Protein AF-A0A2G9TDK2-F1 (afdb_monomer_lite)

Secondary structure (DSSP, 8-state):
--HHHHHHHHHHHHSS-GGG----TTTTTTT-SS---SS---------TTTTHHHHHHTS----S--------------------PPP-------------------------------SPPP---PPPHHHHH-HHHHHHHHHHHHHHHHHHHHHHHHHHHHHHHHHHHHHHHHHHHHHHHHHHHHHHHHGGG-

Structure (mmCIF, N/CA/C/O backbone):
data_AF-A0A2G9TDK2-F1
#
_entry.id   AF-A0A2G9TDK2-F1
#
loop_
_atom_site.group_PDB
_atom_site.id
_atom_site.type_symbol
_atom_site.label_atom_id
_atom_site.label_alt_id
_atom_site.label_comp_id
_atom_site.label_asym_id
_atom_site.label_entity_id
_atom_site.label_seq_id
_atom_site.pdbx_PDB_ins_code
_atom_site.Cartn_x
_atom_site.Cartn_y
_atom_site.Cartn_z
_atom_site.occupancy
_atom_site.B_iso_or_equiv
_atom_site.auth_seq_id
_atom_site.auth_comp_id
_atom_site.auth_asym_id
_atom_site.auth_atom_id
_atom_site.pdbx_PDB_model_num
ATOM 1 N N . MET A 1 1 ? 17.278 -33.215 12.921 1.00 61.66 1 MET A N 1
ATOM 2 C CA . MET A 1 1 ? 17.647 -31.830 13.248 1.00 61.66 1 MET A CA 1
ATOM 3 C C . MET A 1 1 ? 16.381 -31.135 13.660 1.00 61.66 1 MET A C 1
ATOM 5 O O . MET A 1 1 ? 15.443 -31.103 12.868 1.00 61.66 1 MET A O 1
ATOM 9 N N . ASN A 1 2 ? 16.331 -30.751 14.929 1.00 80.62 2 ASN A N 1
ATOM 10 C CA . ASN A 1 2 ? 15.203 -30.042 15.501 1.00 80.62 2 ASN A CA 1
ATOM 11 C C . ASN A 1 2 ? 15.317 -28.558 15.130 1.00 80.62 2 ASN A C 1
ATOM 13 O O . ASN A 1 2 ? 16.418 -28.082 14.853 1.00 80.62 2 ASN A O 1
ATOM 17 N N . ILE A 1 3 ? 14.205 -27.829 15.059 1.00 77.19 3 ILE A N 1
ATOM 18 C CA . ILE A 1 3 ? 14.258 -26.407 14.680 1.00 77.19 3 ILE A CA 1
ATOM 19 C C . ILE A 1 3 ? 14.944 -25.569 15.769 1.00 77.19 3 ILE A C 1
ATOM 21 O O . ILE A 1 3 ? 15.615 -24.587 15.477 1.00 77.19 3 ILE A O 1
ATOM 25 N N . GLU A 1 4 ? 14.849 -26.031 17.006 1.00 79.25 4 GLU A N 1
ATOM 26 C CA . GLU A 1 4 ? 15.468 -25.477 18.199 1.00 79.25 4 GLU A CA 1
ATOM 27 C C . GLU A 1 4 ? 17.000 -25.555 18.126 1.00 79.25 4 GLU A C 1
ATOM 29 O O . GLU A 1 4 ? 17.658 -24.573 18.457 1.00 79.25 4 GLU A O 1
ATOM 34 N N . ASP A 1 5 ? 17.556 -26.646 17.581 1.00 81.44 5 ASP A N 1
ATOM 35 C CA . ASP A 1 5 ? 19.008 -26.802 17.392 1.00 81.44 5 ASP A CA 1
ATOM 36 C C . ASP A 1 5 ? 19.559 -25.700 16.460 1.00 81.44 5 ASP A C 1
ATOM 38 O O . ASP A 1 5 ? 20.612 -25.119 16.705 1.00 81.44 5 ASP A O 1
ATOM 42 N N . TYR A 1 6 ? 18.813 -25.353 15.402 1.00 79.19 6 TYR A N 1
ATOM 43 C CA . TYR A 1 6 ? 19.210 -24.293 14.467 1.00 79.19 6 TYR A CA 1
ATOM 44 C C . TYR A 1 6 ? 19.127 -22.891 15.077 1.00 79.19 6 TYR A C 1
ATOM 46 O O . TYR A 1 6 ? 19.926 -22.020 14.733 1.00 79.19 6 TYR A O 1
ATOM 54 N N . LEU A 1 7 ? 18.150 -22.647 15.952 1.00 79.00 7 LEU A N 1
ATOM 55 C CA . LEU A 1 7 ? 17.989 -21.350 16.612 1.00 79.00 7 LEU A CA 1
ATOM 56 C C . LEU A 1 7 ? 19.078 -21.121 17.668 1.00 79.00 7 LEU A C 1
ATOM 58 O O . LEU A 1 7 ? 19.575 -19.998 17.797 1.00 79.00 7 LEU A O 1
ATOM 62 N N . GLU A 1 8 ? 19.498 -22.178 18.367 1.00 80.06 8 GLU A N 1
ATOM 63 C CA . GLU A 1 8 ? 20.654 -22.135 19.267 1.00 80.06 8 GLU A CA 1
ATOM 64 C C . GLU A 1 8 ? 21.953 -21.846 18.505 1.00 80.06 8 GLU A C 1
ATOM 66 O O . GLU A 1 8 ? 22.705 -20.958 18.911 1.00 80.06 8 GLU A O 1
ATOM 71 N N . ASP A 1 9 ? 22.177 -22.497 17.360 1.00 79.19 9 ASP A N 1
ATOM 72 C CA . ASP A 1 9 ? 23.354 -22.252 16.518 1.00 79.19 9 ASP A CA 1
ATOM 73 C C . ASP A 1 9 ? 23.420 -20.799 16.020 1.00 79.19 9 ASP A C 1
ATOM 75 O O . ASP A 1 9 ? 24.478 -20.166 16.064 1.00 79.19 9 ASP A O 1
ATOM 79 N N . ILE A 1 10 ? 22.287 -20.237 15.585 1.00 74.88 10 ILE A N 1
ATOM 80 C CA . ILE A 1 10 ? 22.207 -18.838 15.138 1.00 74.88 10 ILE A CA 1
ATOM 81 C C . ILE A 1 10 ? 22.514 -17.889 16.298 1.00 74.88 10 ILE A C 1
ATOM 83 O O . ILE A 1 10 ? 23.330 -16.983 16.136 1.00 74.88 10 ILE A O 1
ATOM 87 N N . THR A 1 11 ? 21.922 -18.126 17.471 1.00 77.50 11 THR A N 1
ATOM 88 C CA . THR A 1 11 ? 22.160 -17.310 18.672 1.00 77.50 11 THR A CA 1
ATOM 89 C C . THR A 1 11 ? 23.627 -17.376 19.103 1.00 77.50 11 THR A C 1
ATOM 91 O O . THR A 1 11 ? 24.217 -16.359 19.464 1.00 77.50 11 THR A O 1
ATOM 94 N N . HIS A 1 12 ? 24.256 -18.551 19.009 1.00 75.38 12 HIS A N 1
ATOM 95 C CA . HIS A 1 12 ? 25.675 -18.738 19.308 1.00 75.38 12 HIS A CA 1
ATOM 96 C C . HIS A 1 12 ? 26.589 -18.052 18.274 1.00 75.38 12 HIS A C 1
ATOM 98 O O . HIS A 1 12 ? 27.653 -17.543 18.624 1.00 75.38 12 HIS A O 1
ATOM 104 N N . MET A 1 13 ? 26.184 -18.012 17.001 1.00 74.94 13 MET A N 1
ATOM 105 C CA . MET A 1 13 ? 26.937 -17.369 15.918 1.00 74.94 13 MET A CA 1
ATOM 106 C C . MET A 1 13 ? 26.855 -15.838 15.944 1.00 74.94 13 MET A C 1
ATOM 108 O O . MET A 1 13 ? 27.848 -15.176 15.642 1.00 74.94 13 MET A O 1
ATOM 112 N N . THR A 1 14 ? 25.692 -15.267 16.267 1.00 70.19 14 THR A N 1
ATOM 113 C CA . THR A 1 14 ? 25.457 -13.813 16.209 1.00 70.19 14 THR A CA 1
ATOM 114 C C . THR A 1 14 ? 25.567 -13.128 17.570 1.00 70.19 14 THR A C 1
ATOM 116 O O . THR A 1 14 ? 25.811 -11.924 17.620 1.00 70.19 14 THR A O 1
ATOM 119 N N . GLY A 1 15 ? 25.412 -13.873 18.669 1.00 70.94 15 GLY A N 1
ATOM 120 C CA . GLY A 1 15 ? 25.415 -13.344 20.034 1.00 70.94 15 GLY A CA 1
ATOM 121 C C . GLY A 1 15 ? 24.166 -12.532 20.398 1.00 70.94 15 GLY A C 1
ATOM 122 O O . GLY A 1 15 ? 24.168 -11.871 21.435 1.00 70.94 15 GLY A O 1
ATOM 123 N N . VAL A 1 16 ? 23.122 -12.560 19.563 1.00 66.81 16 VAL A N 1
ATOM 124 C CA . VAL A 1 16 ? 21.871 -11.810 19.755 1.00 66.81 16 VAL A CA 1
ATOM 125 C C . VAL A 1 16 ? 20.707 -12.802 19.893 1.00 66.81 16 VAL A C 1
ATOM 127 O O . VAL A 1 16 ? 20.589 -13.688 19.041 1.00 66.81 16 VAL A O 1
ATOM 130 N N . PRO A 1 17 ? 19.860 -12.692 20.939 1.00 74.31 17 PRO A N 1
ATOM 131 C CA . PRO A 1 17 ? 18.667 -13.523 21.094 1.00 74.31 17 PRO A CA 1
ATOM 132 C C . PRO A 1 17 ? 17.735 -13.401 19.888 1.00 74.31 17 PRO A C 1
ATOM 134 O O . PRO A 1 17 ? 17.546 -12.310 19.357 1.00 74.31 17 PRO A O 1
ATOM 137 N N . VAL A 1 18 ? 17.114 -14.510 19.480 1.00 64.75 18 VAL A N 1
ATOM 138 C CA . VAL A 1 18 ? 16.220 -14.552 18.307 1.00 64.75 18 VAL A CA 1
ATOM 139 C C . VAL A 1 18 ? 15.058 -13.559 18.423 1.00 64.75 18 VAL A C 1
ATOM 141 O O . VAL A 1 18 ? 14.663 -12.968 17.421 1.00 64.75 18 VAL A O 1
ATOM 144 N N . ASP A 1 19 ? 14.556 -13.338 19.639 1.00 68.75 19 ASP A N 1
ATOM 145 C CA . ASP A 1 19 ? 13.444 -12.420 19.917 1.00 68.75 19 ASP A CA 1
ATOM 146 C C . ASP A 1 19 ? 13.827 -10.932 19.785 1.00 68.75 19 ASP A C 1
ATOM 148 O O . ASP A 1 19 ? 12.946 -10.089 19.632 1.00 68.75 19 ASP A O 1
ATOM 152 N N . ASP A 1 20 ? 15.129 -10.621 19.787 1.00 64.06 20 ASP A N 1
ATOM 153 C CA . ASP A 1 20 ? 15.682 -9.264 19.678 1.00 64.06 20 ASP A CA 1
ATOM 154 C C . ASP A 1 20 ? 16.264 -8.972 18.278 1.00 64.06 20 ASP A C 1
ATOM 156 O O . ASP A 1 20 ? 16.878 -7.926 18.059 1.00 64.06 20 ASP A O 1
ATOM 160 N N . LEU A 1 21 ? 16.098 -9.888 17.315 1.00 62.97 21 LEU A N 1
ATOM 161 C CA . LEU A 1 21 ? 16.519 -9.681 15.928 1.00 62.97 21 LEU A CA 1
ATOM 162 C C . LEU A 1 21 ? 15.531 -8.757 15.204 1.00 62.97 21 LEU A C 1
ATOM 164 O O . LEU A 1 21 ? 14.591 -9.212 14.549 1.00 62.97 21 LEU A O 1
ATOM 168 N N . ASP A 1 22 ? 15.771 -7.450 15.287 1.00 59.44 22 ASP A N 1
ATOM 169 C CA . ASP A 1 22 ? 15.071 -6.468 14.466 1.00 59.44 22 ASP A CA 1
ATOM 170 C C . ASP A 1 22 ? 15.621 -6.528 13.029 1.00 59.44 22 ASP A C 1
ATOM 172 O O . ASP A 1 22 ? 16.749 -6.132 12.735 1.00 59.44 22 ASP A O 1
ATOM 176 N N . LEU A 1 23 ? 14.839 -7.090 12.103 1.00 62.84 23 LEU A N 1
ATOM 177 C CA . LEU A 1 23 ? 15.222 -7.279 10.695 1.00 62.84 23 LEU A CA 1
ATOM 178 C C . LEU A 1 23 ? 15.078 -5.993 9.865 1.00 62.84 23 LEU A C 1
ATOM 180 O O . LEU A 1 23 ? 14.775 -6.038 8.668 1.00 62.84 23 LEU A O 1
ATOM 184 N N . ASP A 1 24 ? 15.289 -4.841 10.488 1.00 57.72 24 ASP A N 1
ATOM 185 C CA . ASP A 1 24 ? 15.335 -3.564 9.803 1.00 57.72 24 ASP A CA 1
ATOM 186 C C . ASP A 1 24 ? 16.654 -3.418 9.023 1.00 57.72 24 ASP A C 1
ATOM 188 O O . ASP A 1 24 ? 17.735 -3.820 9.464 1.00 57.72 24 ASP A O 1
ATOM 192 N N . ASP A 1 25 ? 16.576 -2.801 7.837 1.00 53.41 25 ASP A N 1
ATOM 193 C CA . ASP A 1 25 ? 17.678 -2.693 6.864 1.00 53.41 25 ASP A CA 1
ATOM 194 C C . ASP A 1 25 ? 18.983 -2.098 7.455 1.00 53.41 25 ASP A C 1
ATOM 196 O O . ASP A 1 25 ? 20.064 -2.310 6.904 1.00 53.41 25 ASP A O 1
ATOM 200 N N . MET A 1 26 ? 18.910 -1.363 8.576 1.00 53.25 26 MET A N 1
ATOM 201 C CA . MET A 1 26 ? 20.081 -0.843 9.298 1.00 53.25 26 MET A CA 1
ATOM 202 C C . MET A 1 26 ? 20.797 -1.883 10.172 1.00 53.25 26 MET A C 1
ATOM 204 O O . MET A 1 26 ? 22.015 -1.803 10.328 1.00 53.25 26 MET A O 1
ATOM 208 N N . GLU A 1 27 ? 20.080 -2.827 10.781 1.00 58.53 27 GLU A N 1
ATOM 209 C CA . GLU A 1 27 ? 20.669 -3.846 11.660 1.00 58.53 27 GLU A CA 1
ATOM 210 C C . GLU A 1 27 ? 21.210 -5.027 10.852 1.00 58.53 27 GLU A C 1
ATOM 212 O O . GLU A 1 27 ? 22.294 -5.536 11.140 1.00 58.53 27 GLU A O 1
ATOM 217 N N . LEU A 1 28 ? 20.565 -5.335 9.723 1.00 58.84 28 LEU A N 1
ATOM 218 C CA . LEU A 1 28 ? 21.108 -6.235 8.703 1.00 58.84 28 LEU A CA 1
ATOM 219 C C . LEU A 1 28 ? 22.509 -5.800 8.230 1.00 58.84 28 LEU A C 1
ATOM 221 O O . LEU A 1 28 ? 23.346 -6.630 7.870 1.00 58.84 28 LEU A O 1
ATOM 225 N N . GLN A 1 29 ? 22.783 -4.492 8.277 1.00 57.12 29 GLN A N 1
ATOM 226 C CA . GLN A 1 29 ? 24.085 -3.911 7.967 1.00 57.12 29 GLN A CA 1
ATOM 227 C C . GLN A 1 29 ? 25.129 -4.160 9.073 1.00 57.12 29 GLN A C 1
ATOM 229 O O . GLN A 1 29 ? 26.312 -4.269 8.762 1.00 57.12 29 GLN A O 1
ATOM 234 N N . LYS A 1 30 ? 24.712 -4.309 10.341 1.00 54.62 30 LYS A N 1
ATOM 235 C CA . LYS A 1 30 ? 25.595 -4.675 11.467 1.00 54.62 30 LYS A CA 1
ATOM 236 C C . LYS A 1 30 ? 25.974 -6.154 11.456 1.00 54.62 30 LYS A C 1
ATOM 238 O O . LYS A 1 30 ? 27.065 -6.496 11.903 1.00 54.62 30 LYS A O 1
ATOM 243 N N . CYS A 1 31 ? 25.111 -7.025 10.930 1.00 53.31 31 CYS A N 1
ATOM 244 C CA . CYS A 1 31 ? 25.383 -8.461 10.855 1.00 53.31 31 CYS A CA 1
ATOM 245 C C . CYS A 1 31 ? 26.484 -8.838 9.849 1.00 53.31 31 CYS A C 1
ATOM 247 O O . CYS A 1 31 ? 26.827 -10.010 9.783 1.00 53.31 31 CYS A O 1
ATOM 249 N N . ASN A 1 32 ? 27.056 -7.896 9.084 1.00 53.09 32 ASN A N 1
ATOM 250 C CA . ASN A 1 32 ? 28.293 -8.062 8.301 1.00 53.09 32 ASN A CA 1
ATOM 251 C C . ASN A 1 32 ? 28.411 -9.358 7.456 1.00 53.09 32 ASN A C 1
ATOM 253 O O . ASN A 1 32 ? 29.514 -9.774 7.109 1.00 53.09 32 ASN A O 1
ATOM 257 N N . ILE A 1 33 ? 27.288 -9.972 7.060 1.00 56.31 33 ILE A N 1
ATOM 258 C CA . ILE A 1 33 ? 27.261 -11.235 6.296 1.00 56.31 33 ILE A CA 1
ATOM 259 C C . ILE A 1 33 ? 27.644 -10.996 4.820 1.00 56.31 33 ILE A C 1
ATOM 261 O O . ILE A 1 33 ? 27.993 -11.927 4.102 1.00 56.31 33 ILE A O 1
ATOM 265 N N . LEU A 1 34 ? 27.625 -9.739 4.355 1.00 48.78 34 LEU A N 1
ATOM 266 C CA . LEU A 1 34 ? 27.818 -9.381 2.941 1.00 48.78 34 LEU A CA 1
ATOM 267 C C . LEU A 1 34 ? 29.028 -8.486 2.638 1.00 48.78 34 LEU A C 1
ATOM 269 O O . LEU A 1 34 ? 29.342 -8.307 1.465 1.00 48.78 34 LEU A O 1
ATOM 273 N N . TYR A 1 35 ? 29.728 -7.947 3.642 1.00 46.06 35 TYR A N 1
ATOM 274 C CA . TYR A 1 35 ? 30.826 -6.995 3.412 1.00 46.06 35 TYR A CA 1
ATOM 275 C C . TYR A 1 35 ? 32.014 -7.213 4.355 1.00 46.06 35 TYR A C 1
ATOM 277 O O . TYR A 1 35 ? 32.433 -6.309 5.071 1.00 46.06 35 TYR A O 1
ATOM 285 N N . ASN A 1 36 ? 32.607 -8.407 4.319 1.00 42.12 36 ASN A N 1
ATOM 286 C CA . ASN A 1 36 ? 34.011 -8.561 4.699 1.00 42.12 36 ASN A CA 1
ATOM 287 C C . ASN A 1 36 ? 34.890 -8.418 3.448 1.00 42.12 36 ASN A C 1
ATOM 289 O O . ASN A 1 36 ? 35.400 -9.393 2.900 1.00 42.12 36 ASN A O 1
ATOM 293 N N . GLU A 1 37 ? 35.099 -7.176 3.009 1.00 51.28 37 GLU A N 1
ATOM 294 C CA . GLU A 1 37 ? 36.284 -6.833 2.222 1.00 51.28 37 GLU A CA 1
ATOM 295 C C . GLU A 1 37 ? 37.466 -6.691 3.188 1.00 51.28 37 GLU A C 1
ATOM 297 O O . GLU A 1 37 ? 37.658 -5.657 3.822 1.00 51.28 37 GLU A O 1
ATOM 302 N N . GLY A 1 38 ? 38.265 -7.751 3.312 1.00 49.81 38 GLY A N 1
ATOM 303 C CA . GLY A 1 38 ? 39.604 -7.643 3.891 1.00 49.81 38 GLY A CA 1
ATOM 304 C C . GLY A 1 38 ? 39.876 -8.527 5.101 1.00 49.81 38 GLY A C 1
ATOM 305 O O . GLY A 1 38 ? 40.077 -8.019 6.199 1.00 49.81 38 GLY A O 1
ATOM 306 N N . LYS A 1 39 ? 39.962 -9.843 4.876 1.00 47.41 39 LYS A N 1
ATOM 307 C CA . LYS A 1 39 ? 40.988 -10.771 5.408 1.00 47.41 39 LYS A CA 1
ATOM 308 C C . LYS A 1 39 ? 40.459 -12.198 5.304 1.00 47.41 39 LYS A C 1
ATOM 310 O O . LYS A 1 39 ? 39.546 -12.575 6.024 1.00 47.41 39 LYS A O 1
ATOM 315 N N . GLY A 1 40 ? 41.085 -12.998 4.451 1.00 40.62 40 GLY A N 1
ATOM 316 C CA . GLY A 1 40 ? 40.824 -14.432 4.380 1.00 40.62 40 GLY A CA 1
ATOM 317 C C . GLY A 1 40 ? 40.761 -14.900 2.942 1.00 40.62 40 GLY A C 1
ATOM 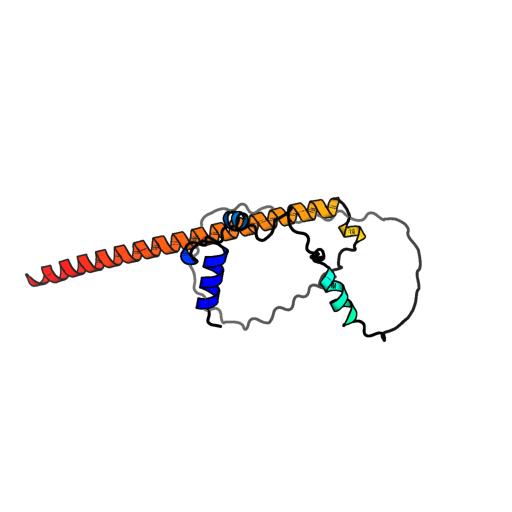318 O O . GLY A 1 40 ? 39.745 -14.765 2.274 1.00 40.62 40 GLY A O 1
ATOM 319 N N . ALA A 1 41 ? 41.883 -15.419 2.464 1.00 47.25 41 ALA A N 1
ATOM 320 C CA . ALA A 1 41 ? 42.007 -16.050 1.170 1.00 47.25 41 ALA A CA 1
ATOM 321 C C . ALA A 1 41 ? 41.137 -17.313 1.114 1.00 47.25 41 ALA A C 1
ATOM 323 O O . ALA A 1 41 ? 41.553 -18.359 1.592 1.00 47.25 41 ALA A O 1
ATOM 324 N N . HIS A 1 42 ? 39.960 -17.227 0.506 1.00 42.84 42 HIS A N 1
ATOM 325 C CA . HIS A 1 42 ? 39.311 -18.373 -0.116 1.00 42.84 42 HIS A CA 1
ATOM 326 C C . HIS A 1 42 ? 38.618 -17.897 -1.388 1.00 42.84 42 HIS A C 1
ATOM 328 O O . HIS A 1 42 ? 37.812 -16.972 -1.351 1.00 42.84 42 HIS A O 1
ATOM 334 N N . ASN A 1 43 ? 38.996 -18.517 -2.509 1.00 47.16 43 ASN A N 1
ATOM 335 C CA . ASN A 1 43 ? 38.341 -18.414 -3.808 1.00 47.16 43 ASN A CA 1
ATOM 336 C C . ASN A 1 43 ? 36.837 -18.671 -3.647 1.00 47.16 43 ASN A C 1
ATOM 338 O O . ASN A 1 43 ? 36.398 -19.817 -3.693 1.00 47.16 43 ASN A O 1
ATOM 342 N N . TYR A 1 44 ? 36.056 -17.615 -3.466 1.00 43.50 44 TYR A N 1
ATOM 343 C CA . TYR A 1 44 ? 34.673 -17.619 -3.895 1.00 43.50 44 TYR A CA 1
ATOM 344 C C . TYR A 1 44 ? 34.683 -17.003 -5.281 1.00 43.50 44 TYR A C 1
ATOM 346 O O . TYR A 1 44 ? 34.970 -15.815 -5.436 1.00 43.50 44 TYR A O 1
ATOM 354 N N . ASP A 1 45 ? 34.448 -17.854 -6.280 1.00 47.62 45 ASP A N 1
ATOM 355 C CA . ASP A 1 45 ? 34.059 -17.421 -7.613 1.00 47.62 45 ASP A CA 1
ATOM 356 C C . ASP A 1 45 ? 33.068 -16.271 -7.463 1.00 47.62 45 ASP A C 1
ATOM 358 O O . ASP A 1 45 ? 32.053 -16.393 -6.770 1.00 47.62 45 ASP A O 1
ATOM 362 N N . ALA A 1 46 ? 33.417 -15.130 -8.054 1.00 51.19 46 ALA A N 1
ATOM 363 C CA . ALA A 1 46 ? 32.568 -13.959 -8.085 1.00 51.19 46 ALA A CA 1
ATOM 364 C C . ALA A 1 46 ? 31.186 -14.402 -8.571 1.00 51.19 46 ALA A C 1
ATOM 366 O O . ALA A 1 46 ? 31.041 -14.838 -9.713 1.00 51.19 46 ALA A O 1
ATOM 367 N N . TYR A 1 47 ? 30.192 -14.345 -7.685 1.00 55.53 47 TYR A N 1
ATOM 368 C CA . TYR A 1 47 ? 28.824 -14.693 -8.025 1.00 55.53 47 TYR A CA 1
ATOM 369 C C . TYR A 1 47 ? 28.352 -13.735 -9.121 1.00 55.53 47 TYR A C 1
ATOM 371 O O . TYR A 1 47 ? 28.017 -12.579 -8.854 1.00 55.53 47 TYR A O 1
ATOM 379 N N . ASP A 1 48 ? 28.391 -14.206 -10.366 1.00 64.44 48 ASP A N 1
ATOM 380 C CA . ASP A 1 48 ? 27.836 -13.507 -11.512 1.00 64.44 48 ASP A CA 1
ATOM 381 C C . ASP A 1 48 ? 26.319 -13.757 -11.520 1.00 64.44 48 ASP A C 1
ATOM 383 O O . ASP A 1 48 ? 25.883 -14.883 -11.787 1.00 64.44 48 ASP A O 1
ATOM 387 N N . PRO A 1 49 ? 25.483 -12.732 -11.264 1.00 58.81 49 PRO A N 1
ATOM 388 C CA . PRO A 1 49 ? 24.029 -12.873 -11.269 1.00 58.81 49 PRO A CA 1
ATOM 389 C C . PRO A 1 49 ? 23.449 -13.263 -12.644 1.00 58.81 49 PRO A C 1
ATOM 391 O O . PRO A 1 49 ? 22.240 -13.479 -12.749 1.00 58.81 49 PRO A O 1
ATOM 394 N N . PHE A 1 50 ? 24.276 -13.374 -13.692 1.00 57.03 50 PHE A N 1
ATOM 395 C CA . PHE A 1 50 ? 23.902 -13.878 -15.014 1.00 57.03 50 PHE A CA 1
ATOM 396 C C . PHE A 1 50 ? 24.424 -15.291 -15.334 1.00 57.03 50 PHE A C 1
ATOM 398 O O . PHE A 1 50 ? 24.046 -15.830 -16.378 1.00 57.03 50 PHE A O 1
ATOM 405 N N . ALA A 1 51 ? 25.193 -15.944 -14.454 1.00 60.47 51 ALA A N 1
ATOM 406 C CA . ALA A 1 51 ? 25.747 -17.284 -14.704 1.00 60.47 51 ALA A CA 1
ATOM 407 C C . ALA A 1 51 ? 24.670 -18.368 -14.917 1.00 60.47 51 ALA A C 1
ATOM 409 O O . ALA A 1 51 ? 24.889 -19.355 -15.616 1.00 60.47 51 ALA A O 1
ATOM 410 N N . HIS A 1 52 ? 23.462 -18.165 -14.385 1.00 51.56 52 HIS A N 1
ATOM 411 C CA . HIS A 1 52 ? 22.333 -19.083 -14.573 1.00 51.56 52 HIS A CA 1
ATOM 412 C C . HIS A 1 52 ? 21.653 -18.966 -15.950 1.00 51.56 52 HIS A C 1
ATOM 414 O O . HIS A 1 52 ? 20.766 -19.758 -16.265 1.00 51.56 52 HIS A O 1
ATOM 420 N N . SER A 1 53 ? 22.044 -17.993 -16.782 1.00 53.31 53 SER A N 1
ATOM 421 C CA . SER A 1 53 ? 21.444 -17.800 -18.109 1.00 53.31 53 SER A CA 1
ATOM 422 C C . SER A 1 53 ? 21.927 -18.821 -19.147 1.00 53.31 53 SER A C 1
ATOM 424 O O . SER A 1 53 ? 21.147 -19.221 -20.009 1.00 53.31 53 SER A O 1
ATOM 426 N N . GLU A 1 54 ? 23.160 -19.316 -19.024 1.00 52.09 54 GLU A N 1
ATOM 427 C CA . GLU A 1 54 ? 23.754 -20.301 -19.942 1.00 52.09 54 GLU A CA 1
ATOM 428 C C . GLU A 1 54 ? 23.032 -21.661 -19.890 1.00 52.09 54 GLU A C 1
ATOM 430 O O . GLU A 1 54 ? 22.863 -22.324 -20.915 1.00 52.09 54 GLU A O 1
ATOM 435 N N . LEU A 1 55 ? 22.535 -22.064 -18.714 1.00 51.25 55 LEU A N 1
ATOM 436 C CA . LEU A 1 55 ? 21.817 -23.334 -18.542 1.00 51.25 55 LEU A CA 1
ATOM 437 C C . LEU A 1 55 ? 20.411 -23.298 -19.164 1.00 51.25 55 LEU A C 1
ATOM 439 O O . LEU A 1 55 ? 19.965 -24.291 -19.730 1.00 51.25 55 LEU A O 1
ATOM 443 N N . ILE A 1 56 ? 19.751 -22.136 -19.145 1.00 50.84 56 ILE A N 1
ATOM 444 C CA . ILE A 1 56 ? 18.400 -21.954 -19.703 1.00 50.84 56 ILE A CA 1
ATOM 445 C C . ILE A 1 56 ? 18.433 -21.880 -21.239 1.00 50.84 56 ILE A C 1
ATOM 447 O O . ILE A 1 56 ? 17.504 -22.335 -21.903 1.00 50.84 56 ILE A O 1
ATOM 451 N N . VAL A 1 57 ? 19.510 -21.347 -21.828 1.00 49.72 57 VAL A N 1
ATOM 452 C CA . VAL A 1 57 ? 19.658 -21.267 -23.294 1.00 49.72 57 VAL A CA 1
ATOM 453 C C . VAL A 1 57 ? 19.934 -22.643 -23.913 1.00 49.72 57 VAL A C 1
ATOM 455 O O . VAL A 1 57 ? 19.553 -22.887 -25.058 1.00 49.72 57 VAL A O 1
ATOM 458 N N . ARG A 1 58 ? 20.534 -23.575 -23.161 1.00 49.62 58 ARG A N 1
ATOM 459 C CA . ARG A 1 58 ? 20.874 -24.913 -23.669 1.00 49.62 58 ARG A CA 1
ATOM 460 C C . ARG A 1 58 ? 19.687 -25.877 -23.759 1.00 49.62 58 ARG A C 1
ATOM 462 O O . ARG A 1 58 ? 19.747 -26.805 -24.557 1.00 49.62 58 ARG A O 1
ATOM 469 N N . GLU A 1 59 ? 18.614 -25.649 -23.003 1.00 47.66 59 GLU A N 1
ATOM 470 C CA . GLU A 1 59 ? 17.473 -26.578 -22.915 1.00 47.66 59 GLU A CA 1
ATOM 471 C C . GLU A 1 59 ? 16.306 -26.234 -23.872 1.00 47.66 59 GLU A C 1
ATOM 473 O O . GLU A 1 59 ? 15.349 -26.995 -23.978 1.00 47.66 59 GLU A O 1
ATOM 478 N N . GLN A 1 60 ? 16.379 -25.121 -24.623 1.00 48.72 60 GLN A N 1
ATOM 479 C CA . GLN A 1 60 ? 15.299 -24.670 -25.529 1.00 48.72 60 GLN A CA 1
ATOM 480 C C . GLN A 1 60 ? 15.670 -24.550 -27.017 1.00 48.72 60 GLN A C 1
ATOM 482 O O . GLN A 1 60 ? 14.894 -24.001 -27.802 1.00 48.72 60 GLN A O 1
ATOM 487 N N . LEU A 1 61 ? 16.811 -25.084 -27.455 1.00 41.75 61 LEU A N 1
ATOM 488 C CA . LEU A 1 61 ? 17.143 -25.132 -28.883 1.00 41.75 61 LEU A CA 1
ATOM 489 C C . LEU A 1 61 ? 16.753 -26.486 -29.480 1.00 41.75 61 LEU A C 1
ATOM 491 O O . LEU A 1 61 ? 17.543 -27.422 -29.519 1.00 41.75 61 LEU A O 1
ATOM 495 N N . ASN A 1 62 ? 15.515 -26.553 -29.966 1.00 41.97 62 ASN A N 1
ATOM 496 C CA . ASN A 1 62 ? 15.068 -27.562 -30.922 1.00 41.97 62 ASN A CA 1
ATOM 497 C C . ASN A 1 62 ? 15.606 -27.146 -32.312 1.00 41.97 62 ASN A C 1
ATOM 499 O O . ASN A 1 62 ? 15.172 -26.106 -32.819 1.00 41.97 62 ASN A O 1
ATOM 503 N N . PRO A 1 63 ? 16.572 -27.857 -32.925 1.00 46.44 63 PRO A N 1
ATOM 504 C CA . PRO A 1 63 ? 17.320 -27.353 -34.073 1.00 46.44 63 PRO A CA 1
ATOM 505 C C . PRO A 1 63 ? 16.716 -27.799 -35.411 1.00 46.44 63 PRO A C 1
ATOM 507 O O . PRO A 1 63 ? 17.458 -28.137 -36.319 1.00 46.44 63 PRO A O 1
ATOM 510 N N . ASP A 1 64 ? 15.390 -27.795 -35.552 1.00 42.78 64 ASP A N 1
ATOM 511 C CA . ASP A 1 64 ? 14.723 -28.149 -36.812 1.00 42.78 64 ASP A CA 1
ATOM 512 C C . ASP A 1 64 ? 13.460 -27.306 -37.010 1.00 42.78 64 ASP A C 1
ATOM 514 O O . ASP A 1 64 ? 12.333 -27.754 -36.803 1.00 42.78 64 ASP A O 1
ATOM 518 N N . ALA A 1 65 ? 13.651 -26.042 -37.394 1.00 37.00 65 ALA A N 1
ATOM 519 C CA . ALA A 1 65 ? 12.576 -25.229 -37.949 1.00 37.00 65 ALA A CA 1
ATOM 520 C C . ALA A 1 65 ? 13.104 -24.092 -38.845 1.00 37.00 65 ALA A C 1
ATOM 522 O O . ALA A 1 65 ? 13.101 -22.921 -38.478 1.00 37.00 65 ALA A O 1
ATOM 523 N N . TYR A 1 66 ? 13.500 -24.494 -40.053 1.00 38.53 66 TYR A N 1
ATOM 524 C CA . TYR A 1 66 ? 13.296 -23.775 -41.318 1.00 38.53 66 TYR A CA 1
ATOM 525 C C . TYR A 1 66 ? 14.102 -22.484 -41.565 1.00 38.53 66 TYR A C 1
ATOM 527 O O . TYR A 1 66 ? 13.732 -21.367 -41.208 1.00 38.53 66 TYR A O 1
ATOM 535 N N . LEU A 1 67 ? 15.170 -22.681 -42.346 1.00 42.72 67 LEU A N 1
ATOM 536 C CA . LEU A 1 67 ? 15.535 -21.839 -43.489 1.00 42.72 67 LEU A CA 1
ATOM 537 C C . LEU A 1 67 ? 14.290 -21.362 -44.263 1.00 42.72 67 LEU A C 1
ATOM 539 O O . LEU A 1 67 ? 13.395 -22.175 -44.484 1.00 42.72 67 LEU A O 1
ATOM 543 N N . VAL A 1 68 ? 14.284 -20.100 -44.721 1.00 37.41 68 VAL A N 1
ATOM 544 C CA . VAL A 1 68 ? 13.998 -19.679 -46.117 1.00 37.41 68 VAL A CA 1
ATOM 545 C C . VAL A 1 68 ? 13.839 -18.144 -46.223 1.00 37.41 68 VAL A C 1
ATOM 547 O O . VAL A 1 68 ? 13.004 -17.523 -45.571 1.00 37.41 68 VAL A O 1
ATOM 550 N N . ASP A 1 69 ? 14.699 -17.596 -47.086 1.00 35.53 69 ASP A N 1
ATOM 551 C CA . ASP A 1 69 ? 14.597 -16.439 -47.988 1.00 35.53 69 ASP A CA 1
ATOM 552 C C . ASP A 1 69 ? 14.487 -14.987 -47.491 1.00 35.53 69 ASP A C 1
ATOM 554 O O . ASP A 1 69 ? 13.436 -14.364 -47.358 1.00 35.53 69 ASP A O 1
ATOM 558 N N . SER A 1 70 ? 15.680 -14.400 -47.391 1.00 40.22 70 SER A N 1
ATOM 559 C CA . SER A 1 70 ? 16.142 -13.208 -48.114 1.00 40.22 70 SER A CA 1
ATOM 560 C C . SER A 1 70 ? 15.258 -12.708 -49.274 1.00 40.22 70 SER A C 1
ATOM 562 O O . SER A 1 70 ? 15.261 -13.294 -50.352 1.00 40.22 70 SER A O 1
ATOM 564 N N . ALA A 1 71 ? 14.653 -11.526 -49.122 1.00 36.72 71 ALA A N 1
ATOM 565 C CA . ALA A 1 71 ? 14.452 -10.582 -50.229 1.00 36.72 71 ALA A CA 1
ATOM 566 C C . ALA A 1 71 ? 14.146 -9.169 -49.705 1.00 36.72 71 ALA A C 1
ATOM 568 O O . ALA A 1 71 ? 13.037 -8.850 -49.279 1.00 36.72 71 ALA A O 1
ATOM 569 N N . THR A 1 72 ? 15.153 -8.303 -49.762 1.00 44.06 72 THR A N 1
ATOM 570 C CA . THR A 1 72 ? 15.011 -6.841 -49.743 1.00 44.06 72 THR A CA 1
ATOM 571 C C . THR A 1 72 ? 14.299 -6.389 -51.024 1.00 44.06 72 THR A C 1
ATOM 573 O O . THR A 1 72 ? 14.568 -6.945 -52.090 1.00 44.06 72 THR A O 1
ATOM 576 N N . PRO A 1 73 ? 13.480 -5.325 -50.977 1.00 47.19 73 PRO A N 1
ATOM 577 C CA . PRO A 1 73 ? 13.856 -4.195 -51.825 1.00 47.19 73 PRO A CA 1
ATOM 578 C C . PRO A 1 73 ? 13.665 -2.813 -51.182 1.00 47.19 73 PRO A C 1
ATOM 580 O O . PRO A 1 73 ? 12.714 -2.519 -50.462 1.00 47.19 73 PRO A O 1
ATOM 583 N N . THR A 1 74 ? 14.634 -1.969 -51.519 1.00 37.03 74 THR A N 1
ATOM 584 C CA . THR A 1 74 ? 14.735 -0.514 -51.382 1.00 37.03 74 THR A CA 1
ATOM 585 C C . THR A 1 74 ? 13.601 0.238 -52.089 1.00 37.03 74 THR A C 1
ATOM 587 O O . THR A 1 74 ? 13.315 -0.084 -53.237 1.00 37.03 74 THR A O 1
ATOM 590 N N . ALA A 1 75 ? 13.054 1.293 -51.462 1.00 36.06 75 ALA A N 1
ATOM 591 C CA . ALA A 1 75 ? 12.847 2.629 -52.063 1.00 36.06 75 ALA A CA 1
ATOM 592 C C . ALA A 1 75 ? 12.097 3.593 -51.112 1.00 36.06 75 ALA A C 1
ATOM 594 O O . ALA A 1 75 ? 10.974 3.331 -50.691 1.00 36.06 75 ALA A O 1
ATOM 595 N N . THR A 1 76 ? 12.711 4.747 -50.841 1.00 40.50 76 THR A N 1
ATOM 596 C CA . THR A 1 76 ? 12.070 5.998 -50.380 1.00 40.50 76 THR A CA 1
ATOM 597 C C . THR A 1 76 ? 11.857 6.880 -51.626 1.00 40.50 76 THR A C 1
ATOM 599 O O . THR A 1 76 ? 12.705 6.813 -52.520 1.00 40.50 76 THR A O 1
ATOM 602 N N . PRO A 1 77 ? 10.804 7.723 -51.726 1.00 48.44 77 PRO A N 1
ATOM 603 C CA . PRO A 1 77 ? 10.971 9.118 -51.284 1.00 48.44 77 PRO A CA 1
ATOM 604 C C . PRO A 1 77 ? 9.714 9.823 -50.706 1.00 48.44 77 PRO A C 1
ATOM 606 O O . PRO A 1 77 ? 8.602 9.659 -51.188 1.00 48.44 77 PRO A O 1
ATOM 609 N N . SER A 1 78 ? 9.999 10.692 -49.725 1.00 41.97 78 SER A N 1
ATOM 610 C CA . SER A 1 78 ? 9.382 11.970 -49.302 1.00 41.97 78 SER A CA 1
ATOM 611 C C . SER A 1 78 ? 7.894 12.157 -48.916 1.00 41.97 78 SER A C 1
ATOM 613 O O . SER A 1 78 ? 7.004 11.492 -49.434 1.00 41.97 78 SER A O 1
ATOM 615 N N . PRO A 1 79 ? 7.618 13.120 -48.000 1.00 48.22 79 PRO A N 1
ATOM 616 C CA . PRO A 1 79 ? 6.339 13.276 -47.314 1.00 48.22 79 PRO A CA 1
ATOM 617 C C . PRO A 1 79 ? 5.418 14.296 -48.003 1.00 48.22 79 PRO A C 1
ATOM 619 O O . PRO A 1 79 ? 5.824 15.422 -48.288 1.00 48.22 79 PRO A O 1
ATOM 622 N N . ALA A 1 80 ? 4.150 13.932 -48.190 1.00 38.22 80 ALA A N 1
ATOM 623 C CA . ALA A 1 80 ? 3.080 14.882 -48.474 1.00 38.22 80 ALA A CA 1
ATOM 624 C C . ALA A 1 80 ? 2.333 15.200 -47.173 1.00 38.22 80 ALA A C 1
ATOM 626 O O . ALA A 1 80 ? 1.882 14.318 -46.444 1.00 38.22 80 ALA A O 1
ATOM 627 N N . LEU A 1 81 ? 2.283 16.493 -46.881 1.00 50.56 81 LEU A N 1
ATOM 628 C CA . LEU A 1 81 ? 1.682 17.130 -45.722 1.00 50.56 81 LEU A CA 1
ATOM 629 C C . LEU A 1 81 ? 0.152 17.037 -45.839 1.00 50.56 81 LEU A C 1
ATOM 631 O O . LEU A 1 81 ? -0.430 17.690 -46.701 1.00 50.56 81 LEU A O 1
ATOM 635 N N . THR A 1 82 ? -0.510 16.260 -44.981 1.00 41.16 82 THR A N 1
ATOM 636 C CA . THR A 1 82 ? -1.974 16.301 -44.857 1.00 41.16 82 THR A CA 1
ATOM 637 C C . THR A 1 82 ? -2.404 16.373 -43.399 1.00 41.16 82 THR A C 1
ATOM 639 O O . THR A 1 82 ? -2.237 15.434 -42.627 1.00 41.16 82 THR A O 1
ATOM 642 N N . GLU A 1 83 ? -3.007 17.524 -43.116 1.00 45.25 83 GLU A N 1
ATOM 643 C CA . GLU A 1 83 ? -4.200 17.710 -42.296 1.00 45.25 83 GLU A CA 1
ATOM 644 C C . GLU A 1 83 ? -4.046 17.675 -40.768 1.00 45.25 83 GLU A C 1
ATOM 646 O O . GLU A 1 83 ? -3.927 16.648 -40.101 1.00 45.25 83 GLU A O 1
ATOM 651 N N . ILE A 1 84 ? -4.101 18.893 -40.225 1.00 48.06 84 ILE A N 1
ATOM 652 C CA . ILE A 1 84 ? -4.220 19.245 -38.815 1.00 48.06 84 ILE A CA 1
ATOM 653 C C . ILE A 1 84 ? -5.408 18.489 -38.216 1.00 48.06 84 ILE A C 1
ATOM 655 O O . ILE A 1 84 ? -6.574 18.802 -38.460 1.00 48.06 84 ILE A O 1
ATOM 659 N N . LYS A 1 85 ? -5.098 17.487 -37.396 1.00 45.88 85 LYS A N 1
ATOM 660 C CA . LYS A 1 85 ? -6.077 16.790 -36.571 1.00 45.88 85 LYS A CA 1
ATOM 661 C C . LYS A 1 85 ? -6.521 17.752 -35.468 1.00 45.88 85 LYS A C 1
ATOM 663 O O . LYS A 1 85 ? -5.729 18.079 -34.588 1.00 45.88 85 LYS A O 1
ATOM 668 N N . LYS A 1 86 ? -7.766 18.229 -35.542 1.00 56.56 86 LYS A N 1
ATOM 669 C CA . LYS A 1 86 ? -8.410 18.990 -34.462 1.00 56.56 86 LYS A CA 1
ATOM 670 C C . LYS A 1 86 ? -8.344 18.178 -33.163 1.00 56.56 86 LYS A C 1
ATOM 672 O O . LYS A 1 86 ? -8.760 17.018 -33.144 1.00 56.56 86 LYS A O 1
ATOM 677 N N . GLU A 1 87 ? -7.806 18.785 -32.108 1.00 45.97 87 GLU A N 1
ATOM 678 C CA . GLU A 1 87 ? -7.914 18.271 -30.742 1.00 45.97 87 GLU A CA 1
ATOM 679 C C . GLU A 1 87 ? -9.393 18.188 -30.339 1.00 45.97 87 GLU A C 1
ATOM 681 O O . GLU A 1 87 ? -10.147 19.123 -30.623 1.00 45.97 87 GLU A O 1
ATOM 686 N N . PRO A 1 88 ? -9.846 17.102 -29.693 1.00 56.09 88 PRO A N 1
ATOM 687 C CA . PRO A 1 88 ? -11.169 17.074 -29.095 1.00 56.09 88 PRO A CA 1
ATOM 688 C C . PRO A 1 88 ? -11.150 17.759 -27.714 1.00 56.09 88 PRO A C 1
ATOM 690 O O . PRO A 1 88 ? -10.296 17.472 -26.879 1.00 56.09 88 PRO A O 1
ATOM 693 N N . GLU A 1 89 ? -12.119 18.649 -27.486 1.00 51.38 89 GLU A N 1
ATOM 694 C CA . GLU A 1 89 ? -12.388 19.378 -26.237 1.00 51.38 89 GLU A CA 1
ATOM 695 C C . GLU A 1 89 ? -12.786 18.432 -25.084 1.00 51.38 89 GLU A C 1
ATOM 697 O O . GLU A 1 89 ? -13.970 18.250 -24.802 1.00 51.38 89 GLU A O 1
ATOM 702 N N . TRP A 1 90 ? -11.833 17.810 -24.389 1.00 55.53 90 TRP A N 1
ATOM 703 C CA . TRP A 1 90 ? -12.130 17.107 -23.122 1.00 55.53 90 TRP A CA 1
ATOM 704 C C . TRP A 1 90 ? -11.626 17.819 -21.862 1.00 55.53 90 TRP A C 1
ATOM 706 O O . TRP A 1 90 ? -11.805 17.306 -20.760 1.00 55.53 90 TRP A O 1
ATOM 716 N N . GLU A 1 91 ? -11.099 19.038 -21.976 1.00 40.31 91 GLU A N 1
ATOM 717 C CA . GLU A 1 91 ? -10.796 19.895 -20.824 1.00 40.31 91 GLU A CA 1
ATOM 718 C C . GLU A 1 91 ? -11.893 20.939 -20.601 1.00 40.31 91 GLU A C 1
ATOM 720 O O . GLU A 1 91 ? -11.712 22.134 -20.797 1.00 40.31 91 GLU A O 1
ATOM 725 N N . ASN A 1 92 ? -13.066 20.485 -20.162 1.00 51.22 92 ASN A N 1
ATOM 726 C CA . ASN A 1 92 ? -13.923 21.339 -19.343 1.00 51.22 92 ASN A CA 1
ATOM 727 C C . ASN A 1 92 ? -14.863 20.500 -18.485 1.00 51.22 92 ASN A C 1
ATOM 729 O O . ASN A 1 92 ? -16.006 20.208 -18.830 1.00 51.22 92 ASN A O 1
ATOM 733 N N . SER A 1 93 ? -14.364 20.093 -17.327 1.00 49.03 93 SER A N 1
ATOM 734 C CA . SER A 1 93 ? -15.210 19.717 -16.200 1.00 49.03 93 SER A CA 1
ATOM 735 C C . SER A 1 93 ? -14.468 20.073 -14.921 1.00 49.03 93 SER A C 1
ATOM 737 O O . SER A 1 93 ? -13.704 19.281 -14.374 1.00 49.03 93 SER A O 1
ATOM 739 N N . GLN A 1 94 ? -14.677 21.310 -14.465 1.00 48.91 94 GLN A N 1
ATOM 740 C CA . GLN A 1 94 ? -14.416 21.681 -13.078 1.00 48.91 94 GLN A CA 1
ATOM 741 C C . GLN A 1 94 ? -15.192 20.735 -12.143 1.00 48.91 94 GLN A C 1
ATOM 743 O O . GLN A 1 94 ? -16.354 20.425 -12.418 1.00 48.91 94 GLN A O 1
ATOM 748 N N . PRO A 1 95 ? -14.614 20.307 -11.011 1.00 43.44 95 PRO A N 1
ATOM 749 C CA . PRO A 1 95 ? -15.363 19.577 -10.004 1.00 43.44 95 PRO A CA 1
ATOM 750 C C . PRO A 1 95 ? -16.223 20.562 -9.199 1.00 43.44 95 PRO A C 1
ATOM 752 O O . PRO A 1 95 ? -15.757 21.186 -8.247 1.00 43.44 95 PRO A O 1
ATOM 755 N N . SER A 1 96 ? -17.494 20.711 -9.574 1.00 42.94 96 SER A N 1
ATOM 756 C CA . SER A 1 96 ? -18.498 21.351 -8.719 1.00 42.94 96 SER A CA 1
ATOM 757 C C . SER A 1 96 ? -19.069 20.326 -7.737 1.00 42.94 96 SER A C 1
ATOM 759 O O . SER A 1 96 ? -19.677 19.329 -8.123 1.00 42.94 96 SER A O 1
ATOM 761 N N . ASN A 1 97 ? -18.846 20.583 -6.450 1.00 44.59 97 ASN A N 1
ATOM 762 C CA . ASN A 1 97 ? -19.420 19.843 -5.331 1.00 44.59 97 ASN A CA 1
ATOM 763 C C . ASN A 1 97 ? -20.955 19.971 -5.263 1.00 44.59 97 ASN A C 1
ATOM 765 O O . ASN A 1 97 ? -21.528 20.974 -5.678 1.00 44.59 97 ASN A O 1
ATOM 769 N N . SER A 1 98 ? -21.562 18.995 -4.573 1.00 45.09 98 SER A N 1
ATOM 770 C CA . SER A 1 98 ? -22.921 18.993 -4.004 1.00 45.09 98 SER A CA 1
ATOM 771 C C . SER A 1 98 ? -24.093 18.718 -4.966 1.00 45.09 98 SER A C 1
ATOM 773 O O . SER A 1 98 ? -24.660 19.623 -5.571 1.00 45.09 98 SER A O 1
ATOM 775 N N . SER A 1 99 ? -24.576 17.467 -4.964 1.00 45.19 99 SER A N 1
ATOM 776 C CA . SER A 1 99 ? -26.023 17.207 -4.950 1.00 45.19 99 SER A CA 1
ATOM 777 C C . SER A 1 99 ? -26.332 15.786 -4.461 1.00 45.19 99 SER A C 1
ATOM 779 O O . SER A 1 99 ? -25.902 14.787 -5.042 1.00 45.19 99 SER A O 1
ATOM 781 N N . THR A 1 100 ? -27.082 15.710 -3.367 1.00 52.19 100 THR A N 1
ATOM 782 C CA . THR A 1 100 ? -27.701 14.518 -2.782 1.00 52.19 100 THR A CA 1
ATOM 783 C C . THR A 1 100 ? -28.612 13.830 -3.801 1.00 52.19 100 THR A C 1
ATOM 785 O O . THR A 1 100 ? -29.753 14.231 -4.020 1.00 52.19 100 THR A O 1
ATOM 788 N N . ARG A 1 101 ? -28.132 12.749 -4.427 1.00 54.75 101 ARG A N 1
ATOM 789 C CA . ARG A 1 101 ? -28.979 11.891 -5.267 1.00 54.75 101 ARG A CA 1
ATOM 790 C C . ARG A 1 101 ? -29.634 10.813 -4.412 1.00 54.75 101 ARG A C 1
ATOM 792 O O . ARG A 1 101 ? -28.981 9.893 -3.927 1.00 54.75 101 ARG A O 1
ATOM 799 N N . SER A 1 102 ? -30.947 10.939 -4.252 1.00 52.34 102 SER A N 1
ATOM 800 C CA . SER A 1 102 ? -31.824 9.910 -3.708 1.00 52.34 102 SER A CA 1
ATOM 801 C C . SER A 1 102 ? -31.689 8.620 -4.523 1.00 52.34 102 SER A C 1
ATOM 803 O O . SER A 1 102 ? -31.898 8.588 -5.738 1.00 52.34 102 SER A O 1
ATOM 805 N N . SER A 1 103 ? -31.309 7.537 -3.846 1.00 48.31 103 SER A N 1
ATOM 806 C CA . SER A 1 103 ? -31.171 6.216 -4.455 1.00 48.31 103 SER A CA 1
ATOM 807 C C . SER A 1 103 ? -32.560 5.627 -4.701 1.00 48.31 103 SER A C 1
ATOM 809 O O . SER A 1 103 ? -33.149 4.979 -3.835 1.00 48.31 103 SER A O 1
ATOM 811 N N . LYS A 1 104 ? -33.125 5.870 -5.889 1.00 51.56 104 LYS A N 1
ATOM 812 C CA . LYS A 1 104 ? -34.235 5.052 -6.385 1.00 51.56 104 LYS A CA 1
ATOM 813 C C . LYS A 1 104 ? -33.664 3.676 -6.709 1.00 51.56 104 LYS A C 1
ATOM 815 O O . LYS A 1 104 ? -33.027 3.489 -7.744 1.00 51.56 104 LYS A O 1
ATOM 820 N N . ARG A 1 105 ? -33.893 2.721 -5.805 1.00 53.84 105 ARG A N 1
ATOM 821 C CA . ARG A 1 105 ? -33.606 1.295 -5.987 1.00 53.84 105 ARG A CA 1
ATOM 822 C C . ARG A 1 105 ? -34.503 0.749 -7.101 1.00 53.84 105 ARG A C 1
ATOM 824 O O . ARG A 1 105 ? -35.553 0.173 -6.850 1.00 53.84 105 ARG A O 1
ATOM 831 N N . SER A 1 106 ? -34.104 0.994 -8.344 1.00 56.91 106 SER A N 1
ATOM 832 C CA . SER A 1 106 ? -34.640 0.298 -9.506 1.00 56.91 106 SER A CA 1
ATOM 833 C C . SER A 1 106 ? -34.145 -1.142 -9.421 1.00 56.91 106 SER A C 1
ATOM 835 O O . SER A 1 106 ? -32.941 -1.397 -9.464 1.00 56.91 106 SER A O 1
ATOM 837 N N . THR A 1 107 ? -35.070 -2.081 -9.240 1.00 60.81 107 THR A N 1
ATOM 838 C CA . THR A 1 107 ? -34.840 -3.517 -9.408 1.00 60.81 107 THR A CA 1
ATOM 839 C C . THR A 1 107 ? -34.561 -3.783 -10.884 1.00 60.81 107 THR A C 1
ATOM 841 O O . THR A 1 107 ? -35.437 -4.188 -11.645 1.00 60.81 107 THR A O 1
ATOM 844 N N . ARG A 1 108 ? -33.340 -3.463 -11.315 1.00 59.09 108 ARG A N 1
ATOM 845 C CA . ARG A 1 108 ? -32.857 -3.730 -12.664 1.00 59.09 108 ARG A CA 1
ATOM 846 C C . ARG A 1 108 ? -32.617 -5.232 -12.759 1.00 59.09 108 ARG A C 1
ATOM 848 O O . ARG A 1 108 ? -31.798 -5.764 -12.014 1.00 59.09 108 ARG A O 1
ATOM 855 N N . SER A 1 109 ? -33.366 -5.902 -13.634 1.00 62.84 109 SER A N 1
ATOM 856 C CA . SER A 1 109 ? -33.130 -7.300 -13.991 1.00 62.84 109 SER A CA 1
ATOM 857 C C . SER A 1 109 ? -31.638 -7.494 -14.248 1.00 62.84 109 SER A C 1
ATOM 859 O O . SER A 1 109 ? -31.061 -6.752 -15.050 1.00 62.84 109 SER A O 1
ATOM 861 N N . VAL A 1 110 ? -31.025 -8.450 -13.552 1.00 64.00 110 VAL A N 1
ATOM 862 C CA . VAL A 1 110 ? -29.636 -8.854 -13.771 1.00 64.00 110 VAL A CA 1
ATOM 863 C C . VAL A 1 110 ? -29.572 -9.422 -15.183 1.00 64.00 110 VAL A C 1
ATOM 865 O O . VAL A 1 110 ? -29.870 -10.590 -15.406 1.00 64.00 110 VAL A O 1
ATOM 868 N N . GLN A 1 111 ? -29.284 -8.567 -16.164 1.00 67.75 111 GLN A N 1
ATOM 869 C CA . GLN A 1 111 ? -28.907 -9.051 -17.479 1.00 67.75 111 GLN A CA 1
ATOM 870 C C . GLN A 1 111 ? -27.597 -9.804 -17.295 1.00 67.75 111 GLN A C 1
ATOM 872 O O . GLN A 1 111 ? -26.675 -9.301 -16.648 1.00 67.75 111 GLN A O 1
ATOM 877 N N . SER A 1 112 ? -27.554 -11.032 -17.805 1.00 69.62 112 SER A N 1
ATOM 878 C CA . SER A 1 112 ? -26.332 -11.820 -17.885 1.00 69.62 112 SER A CA 1
ATOM 879 C C . SER A 1 112 ? -25.267 -10.958 -18.551 1.00 69.62 112 SER A C 1
ATOM 881 O O . SER A 1 112 ? -25.440 -10.536 -19.694 1.00 69.62 112 SER A O 1
ATOM 883 N N . VAL A 1 113 ? -24.213 -10.631 -17.804 1.00 75.44 113 VAL A N 1
ATOM 884 C CA . VAL A 1 113 ? -23.090 -9.846 -18.311 1.00 75.44 113 VAL A CA 1
ATOM 885 C C . VAL A 1 113 ? -22.434 -10.687 -19.395 1.00 75.44 113 VAL A C 1
ATOM 887 O O . VAL A 1 113 ? -21.785 -11.686 -19.087 1.00 75.44 113 VAL A O 1
ATOM 890 N N . GLU A 1 114 ? -22.655 -10.330 -20.659 1.00 81.19 114 GLU A N 1
ATOM 891 C CA . GLU A 1 114 ? -21.931 -10.974 -21.746 1.00 81.19 114 GLU A CA 1
ATOM 892 C C . GLU A 1 114 ? -20.426 -10.743 -21.559 1.00 81.19 114 GLU A C 1
ATOM 894 O O . GLU A 1 114 ? -20.011 -9.648 -21.154 1.00 81.19 114 GLU A O 1
ATOM 899 N N . PRO A 1 115 ? -19.593 -11.764 -21.820 1.00 84.31 115 PRO A N 1
ATOM 900 C CA . PRO A 1 115 ? -18.154 -11.628 -21.695 1.00 84.31 115 PRO A CA 1
ATOM 901 C C . PRO A 1 115 ? -17.665 -10.574 -22.692 1.00 84.31 115 PRO A C 1
ATOM 903 O O . PRO A 1 115 ? -17.745 -10.752 -23.905 1.00 84.31 115 PRO A O 1
ATOM 906 N N . TYR A 1 116 ? -17.159 -9.456 -22.171 1.00 88.25 116 TYR A N 1
ATOM 907 C CA . TYR A 1 116 ? -16.580 -8.397 -22.988 1.00 88.25 116 TYR A CA 1
ATOM 908 C C . TYR A 1 116 ? -15.377 -8.940 -23.767 1.00 88.25 116 TYR A C 1
ATOM 910 O O . TYR A 1 116 ? -14.358 -9.306 -23.178 1.00 88.25 116 TYR A O 1
ATOM 918 N N . VAL A 1 117 ? -15.490 -8.954 -25.096 1.00 86.56 117 VAL A N 1
ATOM 919 C CA . VAL A 1 117 ? -14.375 -9.255 -25.993 1.00 86.56 117 VAL A CA 1
ATOM 920 C C . VAL A 1 117 ? -13.785 -7.928 -26.473 1.00 86.56 117 VAL A C 1
ATOM 922 O O . VAL A 1 117 ? -14.459 -7.193 -27.200 1.00 86.56 117 VAL A O 1
ATOM 925 N N . PRO A 1 118 ? -12.544 -7.579 -26.087 1.00 89.62 118 PRO A N 1
ATOM 926 C CA . PRO A 1 118 ? -11.907 -6.373 -26.591 1.00 89.62 118 PRO A CA 1
ATOM 927 C C . PRO A 1 118 ? -11.743 -6.467 -28.112 1.00 89.62 118 PRO A C 1
ATOM 929 O O . PRO A 1 118 ? -11.107 -7.380 -28.630 1.00 89.62 118 PRO A O 1
ATOM 932 N N . THR A 1 119 ? -12.305 -5.495 -28.830 1.00 91.38 119 THR A N 1
ATOM 933 C CA . THR A 1 119 ? -12.229 -5.389 -30.298 1.00 91.38 119 THR A CA 1
ATOM 934 C C . THR A 1 119 ? -10.922 -4.764 -30.788 1.00 91.38 119 THR A C 1
ATOM 936 O O . THR A 1 119 ? -10.669 -4.698 -31.990 1.00 91.38 119 THR A O 1
ATOM 939 N N . THR A 1 120 ? -10.073 -4.284 -29.877 1.00 91.00 120 THR A N 1
ATOM 940 C CA . THR A 1 120 ? -8.816 -3.624 -30.222 1.00 91.00 120 THR A CA 1
ATOM 941 C C . THR A 1 120 ? -7.703 -4.641 -30.446 1.00 91.00 120 THR A C 1
ATOM 943 O O . THR A 1 120 ? -7.470 -5.547 -29.648 1.00 91.00 120 THR A O 1
ATOM 946 N N . THR A 1 121 ? -6.963 -4.477 -31.542 1.00 87.44 121 THR A N 1
ATOM 947 C CA . THR A 1 121 ? -5.781 -5.300 -31.806 1.00 87.44 121 THR A CA 1
ATOM 948 C C . THR A 1 121 ? -4.695 -4.994 -30.781 1.00 87.44 121 THR A C 1
ATOM 950 O O . THR A 1 121 ? -4.328 -3.829 -30.593 1.00 87.44 121 THR A O 1
ATOM 953 N N . ALA A 1 122 ? -4.131 -6.028 -30.157 1.00 88.12 122 ALA A N 1
ATOM 954 C CA . ALA A 1 122 ? -3.027 -5.863 -29.224 1.00 88.12 122 ALA A CA 1
ATOM 955 C C . ALA A 1 122 ? -1.820 -5.202 -29.910 1.00 88.12 122 ALA A C 1
ATOM 957 O O . ALA A 1 122 ? -1.405 -5.581 -31.011 1.00 88.12 122 ALA A O 1
ATOM 958 N N . ARG A 1 123 ? -1.215 -4.215 -29.243 1.00 89.56 123 ARG A N 1
ATOM 959 C CA . ARG A 1 123 ? 0.029 -3.610 -29.724 1.00 89.56 123 ARG A CA 1
ATOM 960 C C . ARG A 1 123 ? 1.135 -4.665 -29.684 1.00 89.56 123 ARG A C 1
ATOM 962 O O . ARG A 1 123 ? 1.367 -5.274 -28.644 1.00 89.56 123 ARG A O 1
ATOM 969 N N . LYS A 1 124 ? 1.849 -4.858 -30.797 1.00 88.19 124 LYS A N 1
ATOM 970 C CA . LYS A 1 124 ? 2.991 -5.782 -30.846 1.00 88.19 124 LYS A CA 1
ATOM 971 C C . LYS A 1 124 ? 4.111 -5.260 -29.942 1.00 88.19 124 LYS A C 1
ATOM 973 O O . LYS A 1 124 ? 4.766 -4.269 -30.271 1.00 88.19 124 LYS A O 1
ATOM 978 N N . TYR A 1 125 ? 4.326 -5.919 -28.808 1.00 89.06 125 TYR A N 1
ATOM 979 C CA . TYR A 1 125 ? 5.461 -5.641 -27.937 1.00 89.06 125 TYR A CA 1
ATOM 980 C C . TYR A 1 125 ? 6.725 -6.250 -28.545 1.00 89.06 125 TYR A C 1
ATOM 982 O O . TYR A 1 125 ? 6.749 -7.421 -28.912 1.00 89.06 125 TYR A O 1
ATOM 990 N N . ARG A 1 126 ? 7.782 -5.443 -28.662 1.00 86.81 126 ARG A N 1
ATOM 991 C CA . ARG A 1 126 ? 9.131 -5.909 -29.000 1.00 86.81 126 ARG A CA 1
ATOM 992 C C . ARG A 1 126 ? 10.050 -5.606 -27.829 1.00 86.81 126 ARG A C 1
ATOM 994 O O . ARG A 1 126 ? 10.014 -4.497 -27.290 1.00 86.81 126 ARG A O 1
ATOM 1001 N N . LEU A 1 127 ? 10.860 -6.589 -27.443 1.00 87.19 127 LEU A N 1
ATOM 1002 C CA . LEU A 1 127 ? 11.932 -6.377 -26.479 1.00 87.19 127 LEU A CA 1
ATOM 1003 C C . LEU A 1 127 ? 12.908 -5.336 -27.031 1.00 87.19 127 LEU A C 1
ATOM 1005 O O . LEU A 1 127 ? 13.229 -5.334 -28.219 1.00 87.19 127 LEU A O 1
ATOM 1009 N N . LYS A 1 128 ? 13.365 -4.440 -26.154 1.00 87.50 128 LYS A N 1
ATOM 1010 C CA . LYS A 1 128 ? 14.393 -3.457 -26.499 1.00 87.50 128 LYS A CA 1
ATOM 1011 C C . LYS A 1 128 ? 15.707 -4.163 -26.795 1.00 87.50 128 LYS A C 1
ATOM 1013 O O . LYS A 1 128 ? 16.138 -4.985 -25.977 1.00 87.50 128 LYS A O 1
ATOM 1018 N N . SER A 1 129 ? 16.329 -3.819 -27.923 1.00 89.38 129 SER A N 1
ATOM 1019 C CA . SER A 1 129 ? 17.614 -4.399 -28.315 1.00 89.38 129 SER A CA 1
ATOM 1020 C C . SER A 1 129 ? 18.718 -4.015 -27.314 1.00 89.38 129 SER A C 1
ATOM 1022 O O . SER A 1 129 ? 18.584 -3.016 -26.592 1.00 89.38 129 SER A O 1
ATOM 1024 N N . PRO A 1 130 ? 19.823 -4.777 -27.240 1.00 86.75 130 PRO A N 1
ATOM 1025 C CA . PRO A 1 130 ? 20.958 -4.430 -26.383 1.00 86.75 130 PRO A CA 1
ATOM 1026 C C . PRO A 1 130 ? 21.517 -3.027 -26.666 1.00 86.75 130 PRO A C 1
ATOM 1028 O O . PRO A 1 130 ? 21.823 -2.281 -25.736 1.00 86.75 130 PRO A O 1
ATOM 1031 N N . GLN A 1 131 ? 21.562 -2.625 -27.939 1.00 85.38 131 GLN A N 1
ATOM 1032 C CA . GLN A 1 131 ? 22.000 -1.298 -28.373 1.00 85.38 131 GLN A CA 1
ATOM 1033 C C . GLN A 1 131 ? 21.060 -0.204 -27.848 1.00 85.38 131 GLN A C 1
ATOM 1035 O O . GLN A 1 131 ? 21.516 0.791 -27.287 1.00 85.38 131 GLN A O 1
ATOM 1040 N N . GLU A 1 132 ? 19.739 -0.407 -27.939 1.00 84.94 132 GLU A N 1
ATOM 1041 C CA . GLU A 1 132 ? 18.756 0.539 -27.398 1.00 84.94 132 GLU A CA 1
ATOM 1042 C C . GLU A 1 132 ? 18.846 0.678 -25.875 1.00 84.94 132 GLU A C 1
ATOM 1044 O O . GLU A 1 132 ? 18.643 1.766 -25.333 1.00 84.94 132 GLU A O 1
ATOM 1049 N N . ARG A 1 133 ? 19.148 -0.424 -25.181 1.00 87.38 133 ARG A N 1
ATOM 1050 C CA . ARG A 1 133 ? 19.284 -0.468 -23.722 1.00 87.38 133 ARG A CA 1
ATOM 1051 C C . ARG A 1 133 ? 20.540 0.253 -23.232 1.00 87.38 133 ARG A C 1
ATOM 1053 O O . ARG A 1 133 ? 20.534 0.792 -22.125 1.00 87.38 133 ARG A O 1
ATOM 1060 N N . ASN A 1 134 ? 21.600 0.280 -24.040 1.00 92.62 134 ASN A N 1
ATOM 1061 C CA . ASN A 1 134 ? 22.842 0.956 -23.676 1.00 92.62 134 ASN A CA 1
ATOM 1062 C C . ASN A 1 134 ? 22.768 2.485 -23.846 1.00 92.62 134 ASN A C 1
ATOM 1064 O O . ASN A 1 134 ? 23.570 3.210 -23.258 1.00 92.62 134 ASN A O 1
ATOM 1068 N N . ASN A 1 135 ? 21.770 2.993 -24.576 1.00 93.31 135 ASN A N 1
ATOM 1069 C CA . ASN A 1 135 ? 21.581 4.429 -24.764 1.00 93.31 135 ASN A CA 1
ATOM 1070 C C . ASN A 1 135 ? 21.399 5.171 -23.430 1.00 93.31 135 ASN A C 1
ATOM 1072 O O . ASN A 1 135 ? 20.571 4.807 -22.590 1.00 93.31 135 ASN A O 1
ATOM 1076 N N . ILE A 1 136 ? 22.118 6.285 -23.269 1.00 94.94 136 ILE A N 1
ATOM 1077 C CA . ILE A 1 136 ? 22.092 7.124 -22.056 1.00 94.94 136 ILE A CA 1
ATOM 1078 C C . ILE A 1 136 ? 20.667 7.601 -21.746 1.00 94.94 136 ILE A C 1
ATOM 1080 O O . ILE A 1 136 ? 20.206 7.518 -20.608 1.00 94.94 136 ILE A O 1
ATOM 1084 N N . SER A 1 137 ? 19.926 8.036 -22.769 1.00 94.44 137 SER A N 1
ATOM 1085 C CA . SER A 1 137 ? 18.543 8.506 -22.621 1.00 94.44 137 SER A CA 1
ATOM 1086 C C . SER A 1 137 ? 17.605 7.420 -22.082 1.00 94.44 137 SER A C 1
ATOM 1088 O O . SER A 1 137 ? 16.707 7.715 -21.289 1.00 94.44 137 SER A O 1
ATOM 1090 N N . TYR A 1 138 ? 17.82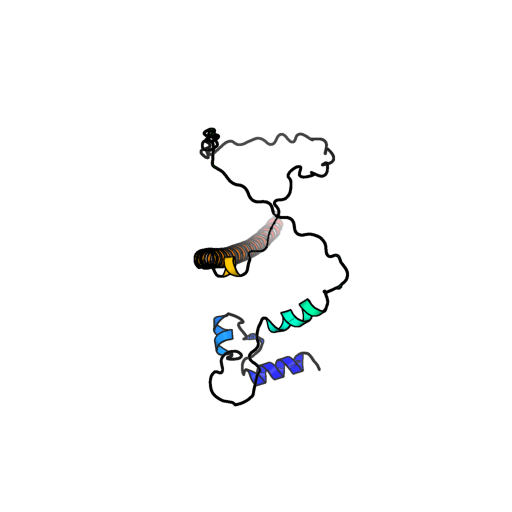5 6.159 -22.465 1.00 93.62 138 TYR A N 1
ATOM 1091 C CA . TYR A 1 138 ? 17.082 5.022 -21.935 1.00 93.62 138 TYR A CA 1
ATOM 1092 C C . TYR A 1 138 ? 17.433 4.781 -20.463 1.00 93.62 138 TYR A C 1
ATOM 1094 O O . TYR A 1 138 ? 16.524 4.686 -19.638 1.00 93.62 138 TYR A O 1
ATOM 1102 N N . LYS A 1 139 ? 18.726 4.768 -20.110 1.00 95.00 139 LYS A N 1
ATOM 1103 C CA . LYS A 1 139 ? 19.189 4.582 -18.724 1.00 95.00 139 LYS A CA 1
ATOM 1104 C C . LYS A 1 139 ? 18.620 5.642 -17.780 1.00 95.00 139 LYS A C 1
ATOM 1106 O O . LYS A 1 139 ? 18.061 5.288 -16.747 1.00 95.00 139 LYS A O 1
ATOM 1111 N N . VAL A 1 140 ? 18.647 6.920 -18.168 1.00 97.12 140 VAL A N 1
ATOM 1112 C CA . VAL A 1 140 ? 18.075 8.018 -17.365 1.00 97.12 140 VAL A CA 1
ATOM 1113 C C . VAL A 1 140 ? 16.565 7.848 -17.173 1.00 97.12 140 VAL A C 1
ATOM 1115 O O . VAL A 1 140 ? 16.063 7.991 -16.058 1.00 97.12 140 VAL A O 1
ATOM 1118 N N . LYS A 1 141 ? 15.822 7.502 -18.235 1.00 96.62 141 LYS A N 1
ATOM 1119 C CA . LYS A 1 141 ? 14.374 7.240 -18.134 1.00 96.62 141 LYS A CA 1
ATOM 1120 C C . LYS A 1 141 ? 14.073 6.059 -17.211 1.00 96.62 141 LYS A C 1
ATOM 1122 O O . LYS A 1 141 ? 13.154 6.143 -16.399 1.00 96.62 141 LYS A O 1
ATOM 1127 N N . ARG A 1 142 ? 14.846 4.973 -17.312 1.00 96.94 142 ARG A N 1
ATOM 1128 C CA . ARG A 1 142 ? 14.709 3.798 -16.440 1.00 96.94 142 ARG A CA 1
ATOM 1129 C C . ARG A 1 142 ? 15.040 4.121 -14.991 1.00 96.94 142 ARG A C 1
ATOM 1131 O O . ARG A 1 142 ? 14.283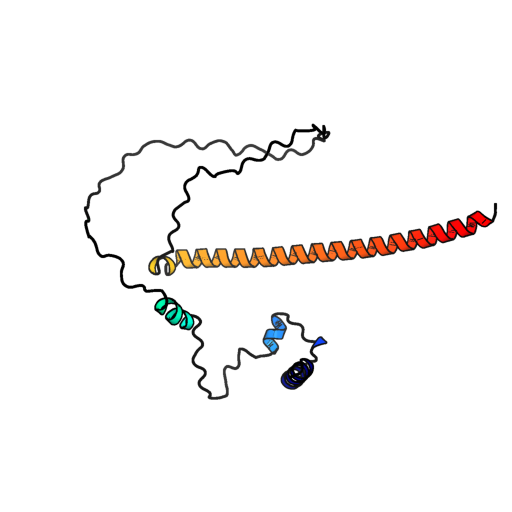 3.703 -14.124 1.00 96.94 142 ARG A O 1
ATOM 1138 N N . GLN A 1 143 ? 16.082 4.909 -14.738 1.00 97.12 143 GLN A N 1
ATOM 1139 C CA . GLN A 1 143 ? 16.435 5.343 -13.389 1.00 97.12 143 GLN A CA 1
ATOM 1140 C C . GLN A 1 143 ? 15.301 6.152 -12.753 1.00 97.12 143 GLN A C 1
ATOM 1142 O O . GLN A 1 143 ? 14.803 5.777 -11.698 1.00 97.12 143 GLN A O 1
ATOM 1147 N N . ARG A 1 144 ? 14.793 7.178 -13.451 1.00 98.38 144 ARG A N 1
ATOM 1148 C CA . ARG A 1 144 ? 13.654 7.982 -12.971 1.00 98.38 144 ARG A CA 1
ATOM 1149 C C . ARG A 1 144 ? 12.415 7.134 -12.691 1.00 98.38 144 ARG A C 1
ATOM 1151 O O . ARG A 1 144 ? 11.716 7.368 -11.710 1.00 98.38 144 ARG A O 1
ATOM 1158 N N . ASN A 1 145 ? 12.128 6.154 -13.548 1.00 98.44 145 ASN A N 1
ATOM 1159 C CA . ASN A 1 145 ? 11.007 5.246 -13.333 1.00 98.44 145 ASN A CA 1
ATOM 1160 C C . ASN A 1 145 ? 11.232 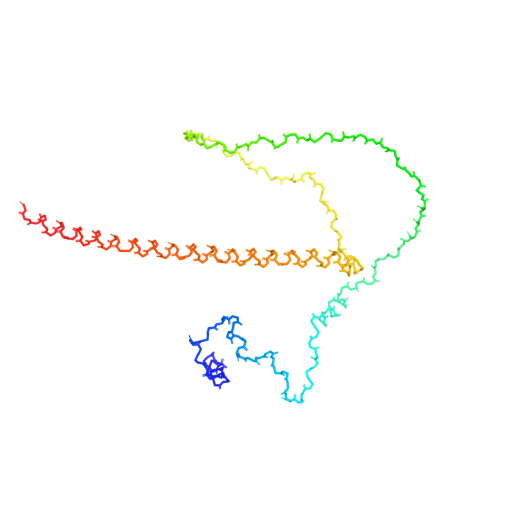4.334 -12.119 1.00 98.44 145 ASN A C 1
ATOM 1162 O O . ASN A 1 145 ? 10.319 4.184 -11.317 1.00 98.44 145 ASN A O 1
ATOM 1166 N N . ASN A 1 146 ? 12.432 3.782 -11.946 1.00 98.44 146 ASN A N 1
ATOM 1167 C CA . ASN A 1 146 ? 12.775 2.981 -10.773 1.00 98.44 146 ASN A CA 1
ATOM 1168 C C . ASN A 1 146 ? 12.638 3.799 -9.482 1.00 98.44 146 ASN A C 1
ATOM 1170 O O . ASN A 1 146 ? 12.053 3.312 -8.517 1.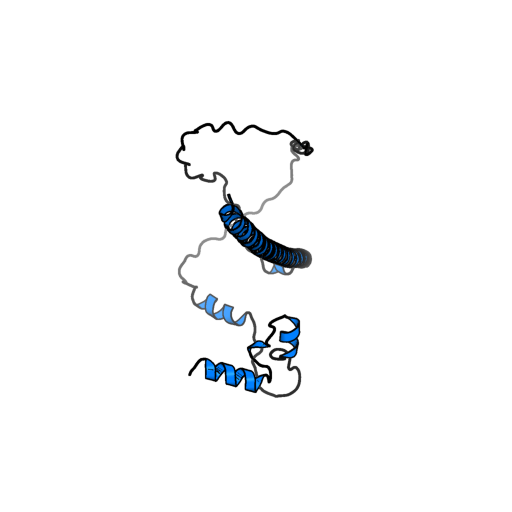00 98.44 146 ASN A O 1
ATOM 1174 N N . ASP A 1 147 ? 13.099 5.050 -9.476 1.00 98.44 147 ASP A N 1
ATOM 1175 C CA . ASP A 1 147 ? 12.958 5.952 -8.330 1.00 98.44 147 ASP A CA 1
ATOM 1176 C C . ASP A 1 147 ? 11.482 6.247 -8.032 1.00 98.44 147 ASP A C 1
ATOM 1178 O O . ASP A 1 147 ? 11.053 6.209 -6.877 1.00 98.44 147 ASP A O 1
ATOM 1182 N N . ALA A 1 148 ? 10.671 6.469 -9.070 1.00 98.44 148 ALA A N 1
ATOM 1183 C CA . ALA A 1 148 ? 9.228 6.635 -8.924 1.00 98.44 148 ALA A CA 1
ATOM 1184 C C . ALA A 1 148 ? 8.553 5.371 -8.362 1.00 98.44 148 ALA A C 1
ATOM 1186 O O . ALA A 1 148 ? 7.710 5.474 -7.473 1.00 98.44 148 ALA A O 1
ATOM 1187 N N . VAL A 1 149 ? 8.947 4.180 -8.825 1.00 98.56 149 VAL A N 1
ATOM 1188 C CA . VAL A 1 149 ? 8.433 2.896 -8.320 1.00 98.56 149 VAL A CA 1
ATOM 1189 C C . VAL A 1 149 ? 8.817 2.695 -6.856 1.00 98.56 149 VAL A C 1
ATOM 1191 O O . VAL A 1 149 ? 7.955 2.320 -6.062 1.00 98.56 149 VAL A O 1
ATOM 1194 N N . ARG A 1 150 ? 10.065 2.993 -6.469 1.00 98.56 150 ARG A N 1
ATOM 1195 C CA . ARG A 1 150 ? 10.510 2.949 -5.065 1.00 98.56 150 ARG A CA 1
ATOM 1196 C C . ARG A 1 150 ? 9.641 3.857 -4.198 1.00 98.56 150 ARG A C 1
ATOM 1198 O O . ARG A 1 150 ? 9.018 3.377 -3.258 1.00 98.56 150 ARG A O 1
ATOM 1205 N N . ARG A 1 151 ? 9.498 5.133 -4.580 1.00 98.38 151 ARG A N 1
ATOM 1206 C CA . ARG A 1 151 ? 8.644 6.101 -3.867 1.00 98.38 151 ARG A CA 1
ATOM 1207 C C . ARG A 1 151 ? 7.191 5.638 -3.778 1.00 98.38 151 ARG A C 1
ATOM 1209 O O . ARG A 1 151 ? 6.575 5.760 -2.724 1.00 98.38 151 ARG A O 1
ATOM 1216 N N . SER A 1 152 ? 6.647 5.089 -4.864 1.00 98.56 152 SER A N 1
ATOM 1217 C CA . SER A 1 152 ? 5.280 4.566 -4.895 1.00 98.56 152 SER A CA 1
ATOM 1218 C C . SER A 1 152 ? 5.091 3.415 -3.909 1.00 98.56 152 SER A C 1
ATOM 1220 O O . SER A 1 152 ? 4.089 3.387 -3.200 1.00 98.56 152 SER A O 1
ATOM 1222 N N . ARG A 1 153 ? 6.044 2.479 -3.848 1.00 98.56 153 ARG A N 1
ATOM 1223 C CA . ARG A 1 153 ? 6.000 1.344 -2.917 1.00 98.56 153 ARG A CA 1
ATOM 1224 C C . ARG A 1 153 ? 6.116 1.805 -1.467 1.00 98.56 153 ARG A C 1
ATOM 1226 O O . ARG A 1 153 ? 5.289 1.404 -0.656 1.00 98.56 153 ARG A O 1
ATOM 1233 N N . SER A 1 154 ? 7.059 2.696 -1.156 1.00 98.44 154 SER A N 1
ATOM 1234 C CA . SER A 1 154 ? 7.204 3.263 0.193 1.00 98.44 154 SER A CA 1
ATOM 1235 C C . SER A 1 154 ? 5.938 3.996 0.638 1.00 98.44 154 SER A C 1
ATOM 1237 O O . SER A 1 154 ? 5.457 3.771 1.744 1.00 98.44 154 SER A O 1
ATOM 1239 N N . LYS A 1 155 ? 5.337 4.805 -0.245 1.00 98.44 155 LYS A N 1
ATOM 1240 C CA . LYS A 1 155 ? 4.070 5.495 0.038 1.00 98.44 155 LYS A CA 1
ATOM 1241 C C . LYS A 1 155 ? 2.920 4.515 0.274 1.00 98.44 155 LYS A C 1
ATOM 1243 O O . LYS A 1 155 ? 2.115 4.733 1.173 1.00 98.44 155 LYS A O 1
ATOM 1248 N N . ALA A 1 156 ? 2.832 3.449 -0.522 1.00 98.25 156 ALA A N 1
ATOM 1249 C CA . ALA A 1 156 ? 1.813 2.420 -0.341 1.00 98.25 156 ALA A CA 1
ATOM 1250 C C . ALA A 1 156 ? 1.974 1.698 1.007 1.00 98.25 156 ALA A C 1
ATOM 1252 O O . ALA A 1 156 ? 0.990 1.565 1.729 1.00 98.25 156 ALA A O 1
ATOM 1253 N N . LYS A 1 157 ? 3.210 1.329 1.381 1.00 98.50 157 LYS A N 1
ATOM 1254 C CA . LYS A 1 157 ? 3.524 0.721 2.685 1.00 98.50 157 LYS A CA 1
ATOM 1255 C C . LYS A 1 157 ? 3.150 1.653 3.842 1.00 98.50 157 LYS A C 1
ATOM 1257 O O . LYS A 1 157 ? 2.475 1.228 4.770 1.00 98.50 157 LYS A O 1
ATOM 1262 N N . GLN A 1 158 ? 3.510 2.935 3.758 1.00 98.12 158 GLN A N 1
ATOM 1263 C CA . GLN A 1 158 ? 3.151 3.924 4.779 1.00 98.12 158 GLN A CA 1
ATOM 1264 C C . GLN A 1 158 ? 1.631 4.091 4.912 1.00 98.12 158 GLN A C 1
ATOM 1266 O O . GLN A 1 158 ? 1.107 4.167 6.019 1.00 98.12 158 GLN A O 1
ATOM 1271 N N . LEU A 1 159 ? 0.907 4.128 3.790 1.00 98.12 159 LEU A N 1
ATOM 1272 C CA . LEU A 1 159 ? -0.548 4.246 3.809 1.00 98.12 159 LEU A CA 1
ATOM 1273 C C . LEU A 1 159 ? -1.214 3.001 4.408 1.00 98.12 159 LEU A C 1
ATOM 1275 O O . LEU A 1 159 ? -2.219 3.131 5.101 1.00 98.12 159 LEU A O 1
ATOM 1279 N N . GLN A 1 160 ? -0.671 1.814 4.139 1.00 98.31 160 GLN A N 1
ATOM 1280 C CA . GLN A 1 160 ? -1.133 0.573 4.752 1.00 98.31 160 GLN A CA 1
ATOM 1281 C C . GLN A 1 160 ? -0.923 0.605 6.270 1.00 98.31 160 GLN A C 1
ATOM 1283 O O . GLN A 1 160 ? -1.893 0.454 7.003 1.00 98.31 160 GLN A O 1
ATOM 1288 N N . MET A 1 161 ? 0.290 0.925 6.724 1.00 98.25 161 MET A N 1
ATOM 1289 C CA . MET A 1 161 ? 0.618 1.042 8.148 1.00 98.25 161 MET A CA 1
ATOM 1290 C C . MET A 1 161 ? -0.273 2.067 8.867 1.00 98.25 161 MET A C 1
ATOM 1292 O O . MET A 1 161 ? -0.758 1.814 9.963 1.00 98.25 161 MET A O 1
ATOM 1296 N N . MET A 1 162 ? -0.560 3.216 8.241 1.00 98.38 162 MET A N 1
ATOM 1297 C CA . MET A 1 162 ? -1.494 4.196 8.808 1.00 98.38 162 MET A CA 1
ATOM 1298 C C . MET A 1 162 ? -2.920 3.656 8.947 1.00 98.38 162 MET A C 1
ATOM 1300 O O . MET A 1 162 ? -3.582 3.952 9.935 1.00 98.38 162 MET A O 1
ATOM 1304 N N . LYS A 1 163 ? -3.409 2.892 7.965 1.00 98.50 163 LYS A N 1
ATOM 1305 C CA . LYS A 1 163 ? -4.745 2.282 8.035 1.00 98.50 163 LYS A CA 1
ATOM 1306 C C . LYS A 1 163 ? -4.815 1.200 9.103 1.00 98.50 163 LYS A C 1
ATOM 1308 O O . LYS A 1 163 ? -5.820 1.118 9.795 1.00 98.50 163 LYS A O 1
ATOM 1313 N N . GLU A 1 164 ? -3.769 0.389 9.221 1.00 98.25 164 GLU A N 1
ATOM 1314 C CA . GLU A 1 164 ? -3.650 -0.633 10.263 1.00 98.25 164 GLU A CA 1
ATOM 1315 C C . GLU A 1 164 ? -3.652 0.018 11.649 1.00 98.25 164 GLU A C 1
ATOM 1317 O O . GLU A 1 164 ? -4.456 -0.367 12.490 1.00 98.25 164 GLU A O 1
ATOM 1322 N N . LYS A 1 165 ? -2.881 1.096 11.834 1.00 98.50 165 LYS A N 1
ATOM 1323 C CA . LYS A 1 165 ? -2.894 1.887 13.070 1.00 98.50 165 LYS A CA 1
ATOM 1324 C C . LYS A 1 165 ? -4.274 2.478 13.386 1.00 98.50 165 LYS A C 1
ATOM 1326 O O . LYS A 1 165 ? -4.750 2.360 14.506 1.00 98.50 165 LYS A O 1
ATOM 1331 N N . GLN A 1 166 ? -4.946 3.084 12.406 1.00 98.31 166 GLN A N 1
ATOM 1332 C CA . GLN A 1 166 ? -6.302 3.622 12.601 1.00 98.31 166 GLN A CA 1
ATOM 1333 C C . GLN A 1 166 ? -7.320 2.532 12.953 1.00 98.31 166 GLN A C 1
ATOM 1335 O O . GLN A 1 166 ? -8.247 2.772 13.723 1.00 98.31 166 GLN A O 1
ATOM 1340 N N . LEU A 1 167 ? -7.175 1.341 12.368 1.00 98.38 167 LEU A N 1
ATOM 1341 C CA . LEU A 1 167 ? -8.025 0.201 12.682 1.00 98.38 167 LEU A CA 1
ATOM 1342 C C . LEU A 1 167 ? -7.795 -0.270 14.119 1.00 98.38 167 LEU A C 1
ATOM 1344 O O . LEU A 1 167 ? -8.764 -0.529 14.825 1.00 98.38 167 LEU A O 1
ATOM 1348 N N . GLU A 1 168 ? -6.538 -0.360 14.545 1.00 98.44 168 GLU A N 1
ATOM 1349 C CA . GLU A 1 168 ? -6.172 -0.708 15.916 1.00 98.44 168 GLU A CA 1
ATOM 1350 C C . GLU A 1 168 ? -6.758 0.292 16.921 1.00 98.44 168 GLU A C 1
ATOM 1352 O O . GLU A 1 168 ? -7.486 -0.119 17.823 1.00 98.44 168 GLU A O 1
ATOM 1357 N N . GLU A 1 169 ? -6.552 1.594 16.699 1.00 98.38 169 GLU A N 1
ATOM 1358 C CA . GLU A 1 169 ? -7.110 2.671 17.532 1.00 98.38 169 GLU A CA 1
ATOM 1359 C C . GLU A 1 169 ? -8.646 2.583 17.628 1.00 98.38 169 GLU A C 1
ATOM 1361 O O . GLU A 1 169 ? -9.224 2.640 18.717 1.00 98.38 169 GLU A O 1
ATOM 1366 N N . ALA A 1 170 ? -9.327 2.357 16.501 1.00 98.06 170 ALA A N 1
ATOM 1367 C CA . ALA A 1 170 ? -10.781 2.206 16.483 1.00 98.06 170 ALA A CA 1
ATOM 1368 C C . ALA A 1 170 ? -11.254 0.944 17.226 1.00 98.06 170 ALA A C 1
ATOM 1370 O O . ALA A 1 170 ? -12.301 0.958 17.877 1.00 98.06 170 ALA A O 1
ATOM 1371 N N . LEU A 1 171 ? -10.510 -0.162 17.141 1.00 98.38 171 LEU A N 1
ATOM 1372 C CA . LEU A 1 171 ? -10.832 -1.386 17.876 1.00 98.38 171 LEU A CA 1
ATOM 1373 C C . LEU A 1 171 ? -10.652 -1.196 19.384 1.00 98.38 171 LEU A C 1
ATOM 1375 O O . LEU A 1 171 ? -11.505 -1.666 20.143 1.00 98.38 171 LEU A O 1
ATOM 1379 N N . THR A 1 172 ? -9.604 -0.485 19.809 1.00 98.38 172 THR A N 1
ATOM 1380 C CA . THR A 1 172 ? -9.403 -0.134 21.220 1.00 98.38 172 THR A CA 1
ATOM 1381 C C . THR A 1 172 ? -10.526 0.759 21.741 1.00 98.38 172 THR A C 1
ATOM 1383 O O . THR A 1 172 ? -11.135 0.423 22.754 1.00 98.38 172 THR A O 1
ATOM 1386 N N . GLU A 1 173 ? -10.914 1.801 21.000 1.00 98.31 173 GLU A N 1
ATOM 1387 C CA . GLU A 1 173 ? -12.012 2.697 21.391 1.00 98.31 173 GLU A CA 1
ATOM 1388 C C . GLU A 1 173 ? -13.347 1.939 21.496 1.00 98.31 173 GLU A C 1
ATOM 1390 O O . GLU A 1 173 ? -14.103 2.087 22.456 1.00 98.31 173 GLU A O 1
ATOM 1395 N N . VAL A 1 174 ? -13.637 1.048 20.542 1.00 98.06 174 VAL A N 1
ATOM 1396 C CA . VAL A 1 174 ? -14.839 0.204 20.597 1.00 98.06 174 VAL A CA 1
ATOM 1397 C C . VAL A 1 174 ? -14.820 -0.728 21.810 1.00 98.06 174 VAL A C 1
ATOM 1399 O O . VAL A 1 174 ? -15.882 -0.994 22.379 1.00 98.06 174 VAL A O 1
ATOM 1402 N N . ALA A 1 175 ? -13.658 -1.258 22.197 1.00 98.31 175 ALA A N 1
ATOM 1403 C CA . ALA A 1 175 ? -13.532 -2.095 23.385 1.00 98.31 175 ALA A CA 1
ATOM 1404 C C . ALA A 1 175 ? -13.806 -1.291 24.667 1.00 98.31 175 ALA A C 1
ATOM 1406 O O . ALA A 1 175 ? -14.608 -1.732 25.494 1.00 98.31 175 ALA A O 1
ATOM 1407 N N . GLU A 1 176 ? -13.230 -0.095 24.787 1.00 98.12 176 GLU A N 1
ATOM 1408 C CA . GLU A 1 176 ? -13.447 0.821 25.912 1.00 98.12 176 GLU A CA 1
ATOM 1409 C C . GLU A 1 176 ? -14.921 1.228 26.035 1.00 98.12 176 GLU A C 1
ATOM 1411 O O . GLU A 1 176 ? -15.543 1.016 27.078 1.00 98.12 176 GLU A O 1
ATOM 1416 N N . LEU A 1 177 ? -15.536 1.696 24.944 1.00 98.00 177 LEU A N 1
ATOM 1417 C CA . LEU A 1 177 ? -16.950 2.087 24.921 1.00 98.00 177 LEU A CA 1
ATOM 1418 C C . LEU A 1 177 ? -17.885 0.919 25.265 1.00 98.00 177 LEU A C 1
ATOM 1420 O O . LEU A 1 177 ? -18.909 1.099 25.931 1.00 98.00 177 LEU A O 1
ATOM 1424 N N . LYS A 1 178 ? -17.560 -0.301 24.820 1.00 97.50 178 LYS A N 1
ATOM 1425 C CA . LYS A 1 178 ? -18.327 -1.501 25.188 1.00 97.50 178 LYS A CA 1
ATOM 1426 C C . LYS A 1 178 ? -18.228 -1.796 26.680 1.00 97.50 178 LYS A C 1
ATOM 1428 O O . LYS A 1 178 ? -19.243 -2.177 27.266 1.00 97.50 178 LYS A O 1
ATOM 1433 N N . GLU A 1 179 ? -17.059 -1.613 27.285 1.00 97.75 179 GLU A N 1
ATOM 1434 C CA . GLU A 1 179 ? -16.872 -1.812 28.721 1.00 97.75 179 GLU A CA 1
ATOM 1435 C C . GLU A 1 179 ? -17.602 -0.739 29.538 1.00 97.75 179 GLU A C 1
ATOM 1437 O O . GLU A 1 179 ? -18.343 -1.071 30.464 1.00 97.75 179 GLU A O 1
ATOM 1442 N N . GLU A 1 180 ? -17.526 0.534 29.144 1.00 97.12 180 GLU A N 1
ATOM 1443 C CA . GLU A 1 180 ? -18.310 1.605 29.771 1.00 97.12 180 GLU A CA 1
ATOM 1444 C C . GLU A 1 180 ? -19.818 1.335 29.689 1.00 97.12 180 GLU A C 1
ATOM 1446 O O . GLU A 1 180 ? -20.552 1.462 30.679 1.00 97.12 180 GLU A O 1
ATOM 1451 N N . LEU A 1 181 ? -20.306 0.890 28.526 1.00 96.88 181 LEU A N 1
ATOM 1452 C CA . LEU A 1 181 ? -21.698 0.475 28.357 1.00 96.88 181 LEU A CA 1
ATOM 1453 C C . LEU A 1 181 ? -22.054 -0.727 29.234 1.00 96.88 181 LEU A C 1
ATOM 1455 O O . LEU A 1 181 ? -23.166 -0.786 29.764 1.00 96.88 181 LEU A O 1
ATOM 1459 N N . ARG A 1 182 ? -21.146 -1.692 29.404 1.00 97.06 182 ARG A N 1
ATOM 1460 C CA . ARG A 1 182 ? -21.351 -2.842 30.293 1.00 97.06 182 ARG A CA 1
ATOM 1461 C C . ARG A 1 182 ? -21.504 -2.377 31.742 1.00 97.06 182 ARG A C 1
ATOM 1463 O O . ARG A 1 182 ? -22.493 -2.727 32.386 1.00 97.06 182 ARG A O 1
ATOM 1470 N N . VAL A 1 183 ? -20.587 -1.537 32.222 1.00 96.50 183 VAL A N 1
ATOM 1471 C CA . VAL A 1 183 ? -20.582 -0.995 33.591 1.00 96.50 183 VAL A CA 1
ATOM 1472 C C . VAL A 1 183 ? -21.819 -0.136 33.857 1.00 96.50 183 VAL A C 1
ATOM 1474 O O . VAL A 1 183 ? -22.462 -0.273 34.898 1.00 96.50 183 VAL A O 1
ATOM 1477 N N . THR A 1 184 ? -22.197 0.742 32.929 1.00 94.75 184 THR A N 1
ATOM 1478 C CA . THR A 1 184 ? -23.392 1.593 33.074 1.00 94.75 184 THR A CA 1
ATOM 1479 C C . THR A 1 184 ? -24.683 0.778 33.066 1.00 94.75 184 THR A C 1
ATOM 1481 O O . THR A 1 184 ? -25.547 1.007 33.916 1.00 94.75 184 THR A O 1
ATOM 1484 N N . LYS A 1 185 ? -24.810 -0.221 32.180 1.00 94.25 185 LYS A N 1
ATOM 1485 C CA . LYS A 1 185 ? -25.944 -1.161 32.182 1.00 94.25 185 LYS A CA 1
ATOM 1486 C C . LYS A 1 185 ? -26.029 -1.954 33.484 1.00 94.25 185 LYS A C 1
ATOM 1488 O O . LYS A 1 185 ? -27.125 -2.122 34.010 1.00 94.25 185 LYS A O 1
ATOM 1493 N N . GLU A 1 186 ? -24.895 -2.397 34.022 1.00 92.94 186 GLU A N 1
ATOM 1494 C CA . GLU A 1 186 ? -24.826 -3.094 35.308 1.00 92.94 186 GLU A CA 1
ATOM 1495 C C . GLU A 1 186 ? -25.227 -2.187 36.485 1.00 92.94 186 GLU A C 1
ATOM 1497 O O . GLU A 1 186 ? -25.966 -2.598 37.378 1.00 92.94 186 GLU A O 1
ATOM 1502 N N . ARG A 1 187 ? -24.804 -0.918 36.486 1.00 92.38 187 ARG A N 1
ATOM 1503 C CA . ARG A 1 187 ? -25.252 0.063 37.489 1.00 92.38 187 ARG A CA 1
ATOM 1504 C C . ARG A 1 187 ? -26.761 0.304 37.406 1.00 92.38 187 ARG A C 1
ATOM 1506 O O . ARG A 1 187 ? -27.437 0.307 38.432 1.00 92.38 187 ARG A O 1
ATOM 1513 N N . LEU A 1 188 ? -27.299 0.467 36.197 1.00 92.00 188 LEU A N 1
ATOM 1514 C CA . LEU A 1 188 ? -28.734 0.659 35.972 1.00 92.00 188 LEU A CA 1
ATOM 1515 C C . LEU A 1 188 ? -29.561 -0.556 36.403 1.00 92.00 188 LEU A C 1
ATOM 1517 O O . LEU A 1 188 ? -30.615 -0.378 37.014 1.00 92.00 188 LEU A O 1
ATOM 1521 N N . SER A 1 189 ? -29.098 -1.776 36.115 1.00 90.12 189 SER A N 1
ATOM 1522 C CA . SER A 1 189 ? -29.798 -2.992 36.539 1.00 90.12 189 SER A CA 1
ATOM 1523 C C . SER A 1 189 ? -29.833 -3.117 38.061 1.00 90.12 189 SER A C 1
ATOM 1525 O O . SER A 1 189 ? -30.892 -3.403 38.610 1.00 90.12 189 SER A O 1
ATOM 1527 N N . ARG A 1 190 ? -28.731 -2.798 38.755 1.00 85.38 190 ARG A N 1
ATOM 1528 C CA . ARG A 1 190 ? -28.674 -2.770 40.228 1.00 85.38 190 ARG A CA 1
ATOM 1529 C C . ARG A 1 190 ? -29.597 -1.708 40.843 1.00 85.38 190 ARG A C 1
ATOM 1531 O O . ARG A 1 190 ? -30.190 -1.955 41.889 1.00 85.38 190 ARG A O 1
ATOM 1538 N N . CYS A 1 191 ? -29.752 -0.545 40.207 1.00 79.12 191 CYS A N 1
ATOM 1539 C CA . CYS A 1 191 ? -30.647 0.516 40.688 1.00 79.12 191 CYS A CA 1
ATOM 1540 C C . CYS A 1 191 ? -32.140 0.216 40.460 1.00 79.12 191 CYS A C 1
ATOM 1542 O O . CYS A 1 191 ? -32.970 0.668 41.246 1.00 79.12 191 CYS A O 1
ATOM 1544 N N . ARG A 1 192 ? -32.498 -0.555 39.424 1.00 67.44 192 ARG A N 1
ATOM 1545 C CA . ARG A 1 192 ? -33.896 -0.933 39.134 1.00 67.44 192 ARG A CA 1
ATOM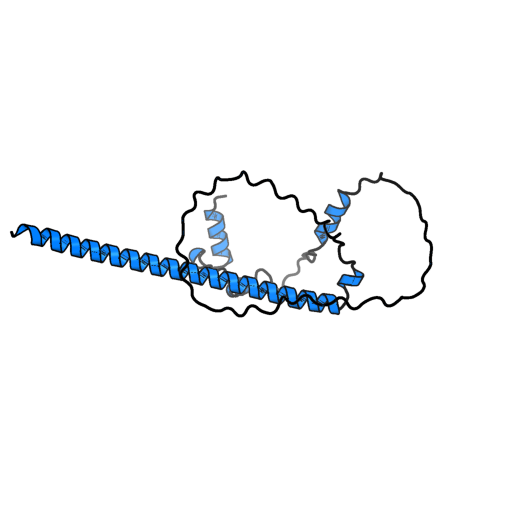 1546 C C . ARG A 1 192 ? -34.522 -1.888 40.154 1.00 67.44 192 ARG A C 1
ATOM 1548 O O . ARG A 1 192 ? -35.733 -2.037 40.151 1.00 67.44 192 ARG A O 1
ATOM 1555 N N . CYS A 1 193 ? -33.739 -2.483 41.051 1.00 58.66 193 CYS A N 1
ATOM 1556 C CA . CYS A 1 193 ? -34.232 -3.376 42.104 1.00 58.66 193 CYS A CA 1
ATOM 1557 C C . CYS A 1 193 ? -34.818 -2.643 43.335 1.00 58.66 193 CYS A C 1
ATOM 1559 O O . CYS A 1 193 ? -35.053 -3.282 44.357 1.00 58.66 193 CYS A O 1
ATOM 1561 N N . ARG A 1 194 ? -34.978 -1.309 43.293 1.00 56.31 194 ARG A N 1
ATOM 1562 C CA . ARG A 1 194 ? -35.452 -0.468 44.417 1.00 56.31 194 ARG A CA 1
ATOM 1563 C C . ARG A 1 194 ? -36.801 0.239 44.180 1.00 56.31 194 ARG A C 1
ATOM 1565 O O . ARG A 1 194 ? -37.166 1.093 44.986 1.00 56.31 194 ARG A O 1
ATOM 1572 N N . GLN A 1 195 ? -37.520 -0.094 43.110 1.00 45.78 195 GLN A N 1
ATOM 1573 C CA . GLN A 1 195 ? -38.914 0.309 42.865 1.00 45.78 195 GLN A CA 1
ATOM 1574 C C . GLN A 1 195 ? -39.811 -0.921 42.904 1.00 45.78 195 GLN A C 1
ATOM 1576 O O . GLN A 1 195 ? -40.954 -0.770 43.381 1.00 45.78 195 GLN A O 1
#

Organism: Teladorsagia circumcincta (NCBI:txid45464)

Radius of gyration: 33.69 Å; chains: 1; bounding box: 81×54×96 Å

pLDDT: mean 70.33, std 21.79, range [35.53, 98.56]

Sequence (195 aa):
MNIEDYLEDITHMTGVPVDDLDLDDMELQKCNILYNEGKGAHNYDAYDPFAHSELIVREQLNPDAYLVDSATPTATPSPALTEIKKEPEWENSQPSNSSTRSSKRSTRSVQSVEPYVPTTTARKYRLKSPQERNNISYKVKRQRNNDAVRRSRSKAKQLQMMKEKQLEEALTEVAELKEELRVTKERLSRCRCRQ

Foldseek 3Di:
DDVVVVQVVVCVVQVDHPVPPPVPPVVVVVSCPDDPPDDDDDDDPDPDVCPVVVVVVVPPDPPDDDDDDDDDDDDDDDDDDDDDDDDDPPPDDDDDDDDDDDDPPDPPPPDDPDPDDDPDDDDDDDDQDPVRCPDPVNVVVVVVVVVVVVVVVVVVVVVVVVVVVVVVVVVVVVVVVVVVVVVVVVVVVVVVVPD

InterPro domains:
  IPR004827 Basic-leucine zipper domain [PF07716] (137-182)
  IPR046347 Basic-leucine zipper domain superfamily [SSF57959] (132-192)